Protein 4OQV (pdb70)

Foldseek 3Di:
DFCCLQPPVLVVCVVPDDLVVSLVVVLVCLLVLVDQFDPDDQDPQQWFDAQNFIFSHFEEADEDSAAQLRRQVSRVRLPGSEYEYHQAWAAADQFDDPPFKDDQPVQLKIFGRRGRHHNHLVSSLVSLVVCQVVQVVSRNVRYFYEYEYAYDPPDPDGLVRLLSNCQRCLQRHQEYEYEDDAPPLVVVLVSVLSNVVSLVPDDPNRRHAYEYEEALPHDPVSLLSVLVSCLVNVRQAYEFYDFDQDQDPPRDGPCSPDDGGMFADVCQVSRLVSLLSSCVSNVLPHAYAGEGHDQALVSQLSSQLSAHSHYYYHSNCSNRNSVSSVRNSVRVVVVCVVVPHSHSVRRGNNVVD

B-factor: mean 21.67, std 23.98, range [3.78, 544.34]

Solvent-accessible surface area: 15230 Å² total; per-residue (Å²): 108,61,170,101,32,23,76,114,59,25,61,72,34,56,67,136,56,69,26,12,36,19,23,94,66,37,4,145,81,2,51,109,30,104,33,119,165,28,138,33,153,19,31,136,31,0,57,2,176,21,24,77,53,49,1,75,1,0,0,0,0,6,17,12,4,2,24,12,7,52,2,3,49,10,0,20,44,15,11,1,0,0,0,0,0,0,6,0,0,17,146,97,34,154,30,48,113,127,93,21,17,18,44,0,62,122,18,58,0,16,0,43,69,18,31,86,18,4,64,1,10,66,63,0,24,103,75,3,136,95,30,49,121,117,11,51,141,36,15,137,84,0,14,0,2,0,0,1,1,4,92,14,173,116,42,157,68,31,0,49,13,13,0,59,1,0,99,50,0,0,36,19,13,20,2,0,0,1,29,22,98,47,165,95,71,68,86,25,75,118,21,0,65,62,0,14,122,36,29,82,68,25,194,177,109,61,109,4,15,0,0,0,13,0,20,9,48,13,82,83,121,32,35,95,37,10,3,42,0,1,90,104,44,45,8,44,0,0,0,0,4,45,37,0,113,46,76,45,111,57,10,116,1,101,70,116,104,49,101,13,8,0,14,6,77,33,4,58,78,70,0,7,108,5,0,78,74,0,18,52,46,0,89,32,183,10,39,0,2,0,8,6,10,3,17,24,0,102,3,0,4,64,0,0,65,0,1,0,11,1,0,0,3,49,14,7,11,54,14,80,0,25,1,2,0,4,44,0,1,98,54,0,28,61,39,0,126,140,82,68,34,59,8,0,82,84,0,29,0,16,60,69,183

Radius of gyration: 18.7 Å; Cα contacts (8 Å, |Δi|>4): 804; chains: 1; bounding box: 43×51×49 Å

Secondary structure (DSSP, 8-state):
-HHHIIIIIHHHHHHHS-HHHHHHHHHHHHHTT-SPPP-----GGG-EEETTEEESSSEEEPTTSSTTSS-HHHHHHTT-SEEEEEEE-SS-B--SPSP-EEEEGGGTEEEE-----B--HHHHHHHHHTTHHHHHHHHHTT--EEEEE---TT-S-HHHHHHHHHHHHGGG-SEEEEEE----HHHHHHHHHHHHHHHHTS-GGG--EEEEEE-S---HHHHHHHHHHHHHHT--EEEE---BS---TT---TTTTSSSEEEEGGGHHHHHHHHHHHHHHTTT-S-EEEESS--SHHHHHHHHHHTEEEEEESHHHHHH-THHHHHHHHHHHHHHHHTT-SSHHHHTTGGG-

Organism: Homo sapiens (NCBI:txid9606)

InterPro domains:
  IPR001295 Dihydroorotate dehydrogenase, conserved site [PS00911] (113-132)
  IPR001295 Dihydroorotate dehydrogenase, conserved site [PS00912] (329-349)
  IPR005719 Dihydroorotate dehydrogenase, class 2 [TIGR01036] (39-394)
  IPR005719 Dihydroorotate dehydrogenase, class 2 [cd04738] (45-373)
  IPR005720 Dihydroorotate dehydrogenase, catalytic [PF01180] (77-377)
  IPR013785 Aldolase-type TIM barrel [G3DSA:3.20.20.70] (32-395)
  IPR050074 Dihydroorotate dehydrogenase [PTHR48109] (7-394)

Sequence (353 aa):
DERFYAEHLMPTLQGLLDPESAHRLAVRFTSSLGLLPRARFQDSDMMLEVRVLGHKFRNPVGIAAGFDKHGEAVDGLYKMGFGFVEIGSVTPKPQEGNPRPRVVFRLPEDQQAVINRYYGFNSHGLSVVEHRLRARQQKQAKLTEDGLPLGVNLGKNKTSVDAAEDYAEGVRVLGPLADYLVVNVSSPGKAELRRLLTKVLQERDGLRRVVHRPAVLVKIAPDLTSQDKEDIASVVKELGIDGLIVTTNTTVSRPAGLQGALRSETGGLSGKPLRDLLSTQTIREMYALTQGRVPIIGVVGGVSSGQDALEKIRRAGASLVQLYTALTFWWGPPVVGKVKRELEALLKEQGFGGVTDDAIGADHR

Nearest PDB structures (foldseek):
  4oqv-assembly1_A  TM=1.003E+00  e=5.532E-76  Homo sapiens
  5k9c-assembly1_A  TM=9.975E-01  e=5.617E-72  Homo sapiens
  8yhr-assembly1_A  TM=1.000E+00  e=8.046E-72  Homo sapiens
  5mut-assembly1_A  TM=1.002E+00  e=2.666E-71  Homo sapiens
  1uum-assembly2_B  TM=9.808E-01  e=3.181E-64  Rattus rattus

GO terms:
  GO:0106430 dihydroorotate dehydrogenase (quinone) activity (F, IDA)
  GO:0005739 mitochondrion (C, HTP)
  GO:0005743 mitochondrial inner membrane (C, TAS)
  GO:0005515 protein binding (F, IPI)
  GO:0005739 mitochondrion (C, IDA)

CATH classification: 3.20.20.70

Structure (mmCIF, N/CA/C/O backbone):
data_4OQV
#
_entry.id   4OQV
#
_cell.length_a   90.936
_cell.length_b   90.936
_cell.length_c   121.938
_cell.angle_alpha   90.00
_cell.angle_beta   90.00
_cell.angle_gamma   120.00
#
_symmetry.s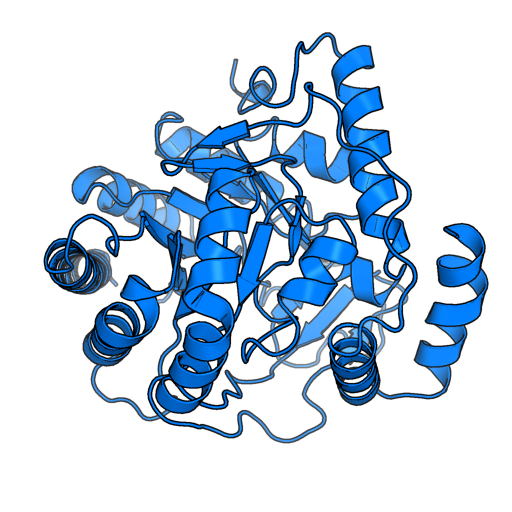pace_group_name_H-M   'P 32 2 1'
#
loop_
_entity.id
_entity.type
_entity.pdbx_description
1 polymer 'Dihydroorotate dehydrogenase (quinone), mitochondrial'
2 non-polymer 'FLAVIN MONONUCLEOTIDE'
3 non-polymer 'OROTIC ACID'
4 non-polymer N-[3,5-difluoro-4-(trifluoromethyl)phenyl]-5-methyl-2-(trifluoromethyl)[1,2,4]triazolo[1,5-a]pyrimidin-7-amine
5 non-polymer 'ACETIC ACID'
6 non-polymer GLYCEROL
7 non-polymer 'SODIUM ION'
8 non-polymer 'SULFATE ION'
9 water water
#
loop_
_atom_site.group_PDB
_atom_site.id
_atom_site.type_symbol
_atom_site.label_atom_id
_atom_site.label_alt_id
_atom_site.label_comp_id
_atom_site.label_asym_id
_atom_site.label_entity_id
_atom_site.label_seq_id
_atom_site.pdbx_PDB_ins_code
_atom_site.Cartn_x
_atom_site.Cartn_y
_atom_site.Cartn_z
_at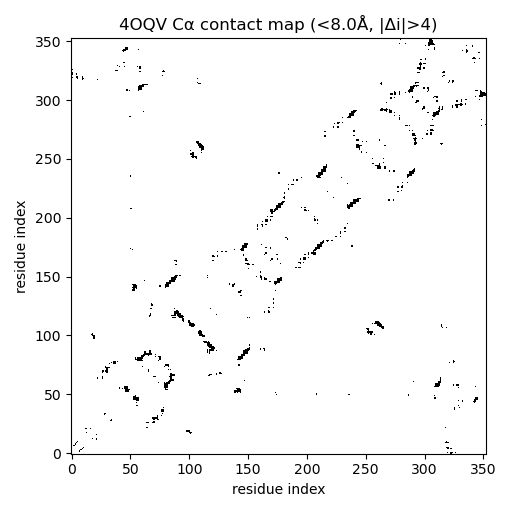om_site.occupancy
_atom_site.B_iso_or_equiv
_atom_site.auth_seq_id
_atom_site.auth_comp_id
_atom_site.auth_asym_id
_atom_site.auth_atom_id
_atom_site.pdbx_PDB_model_num
ATOM 1 N N . ASP A 1 2 ? 8.143 -21.189 -3.567 1.00 30.00 34 ASP A N 1
ATOM 2 C CA . ASP A 1 2 ? 7.092 -20.363 -4.101 1.00 30.00 34 ASP A CA 1
ATOM 3 C C . ASP A 1 2 ? 5.889 -21.113 -4.660 1.00 30.00 34 ASP A C 1
ATOM 4 O O . ASP A 1 2 ? 5.994 -22.173 -5.245 1.00 30.00 34 ASP A O 1
ATOM 9 N N . GLU A 1 3 ? 4.734 -20.507 -4.432 1.00 89.28 35 GLU A N 1
ATOM 10 C CA . GLU A 1 3 ? 3.440 -21.158 -4.571 1.00 98.28 35 GLU A CA 1
ATOM 11 C C . GLU A 1 3 ? 3.065 -21.627 -5.997 1.00 92.20 35 GLU A C 1
ATOM 12 O O . GLU A 1 3 ? 2.766 -22.797 -6.179 1.00 98.36 35 GLU A O 1
ATOM 18 N N . ARG A 1 4 ? 3.144 -20.730 -7.012 1.00 87.93 36 ARG A N 1
ATOM 19 C CA . ARG A 1 4 ? 2.856 -21.081 -8.419 1.00 85.84 36 ARG A CA 1
ATOM 20 C C . ARG A 1 4 ? 3.926 -22.018 -9.023 1.00 92.37 36 ARG A C 1
ATOM 21 O O . ARG A 1 4 ? 3.622 -22.923 -9.766 1.00 88.12 36 ARG A O 1
ATOM 29 N N . PHE A 1 5 ? 5.164 -21.774 -8.673 1.00 102.60 37 PHE A N 1
ATOM 30 C CA . PHE A 1 5 ? 6.282 -22.577 -9.142 1.00 67.14 37 PHE A CA 1
ATOM 31 C C . PHE A 1 5 ? 6.079 -24.050 -8.832 1.00 69.46 37 PHE A C 1
ATOM 32 O O . PHE A 1 5 ? 6.074 -24.885 -9.709 1.00 82.70 37 PHE A O 1
ATOM 40 N N . TYR A 1 6 ? 5.945 -24.350 -7.539 1.00 57.85 38 TYR A N 1
ATOM 41 C CA . TYR A 1 6 ? 5.689 -25.725 -7.094 1.00 48.84 38 TYR A CA 1
ATOM 42 C C . TYR A 1 6 ? 4.433 -26.238 -7.694 1.00 43.90 38 TYR A C 1
ATOM 43 O O . TYR A 1 6 ? 4.380 -27.321 -8.142 1.00 40.64 38 TYR A O 1
ATOM 52 N N . ALA A 1 7 ? 3.400 -25.426 -7.697 1.00 42.99 39 ALA A N 1
ATOM 53 C CA . ALA A 1 7 ? 2.105 -25.858 -8.110 1.00 43.85 39 ALA A CA 1
ATOM 54 C C . ALA A 1 7 ? 2.053 -26.068 -9.601 1.00 52.22 39 ALA A C 1
ATOM 55 O O . ALA A 1 7 ? 1.392 -26.971 -10.074 1.00 50.00 39 ALA A O 1
ATOM 57 N N . GLU A 1 8 ? 2.756 -25.198 -10.315 1.00 54.67 40 GLU A N 1
ATOM 58 C CA . GLU A 1 8 ? 2.643 -25.156 -11.790 1.00 59.05 40 GLU A CA 1
ATOM 59 C C . GLU A 1 8 ? 3.802 -25.854 -12.510 1.00 59.03 40 GLU A C 1
ATOM 60 O O . GLU A 1 8 ? 3.622 -26.239 -13.657 1.00 66.54 40 GLU A O 1
ATOM 66 N N . HIS A 1 9 ? 4.968 -25.983 -11.866 1.00 50.70 41 HIS A N 1
ATOM 67 C CA . HIS A 1 9 ? 6.164 -26.534 -12.505 1.00 53.86 41 HIS A CA 1
ATOM 68 C C . HIS A 1 9 ? 6.744 -27.737 -11.768 1.00 47.93 41 HIS A C 1
ATOM 69 O O . HIS A 1 9 ? 6.800 -28.840 -12.331 1.00 51.23 41 HIS A O 1
ATOM 76 N N . LEU A 1 10 ? 7.156 -27.598 -10.504 1.00 40.45 42 LEU A N 1
ATOM 77 C CA . LEU A 1 10 ? 7.876 -28.745 -9.881 1.00 37.01 42 LEU A CA 1
ATOM 78 C C . LEU A 1 10 ? 6.994 -29.986 -9.648 1.00 34.53 42 LEU A C 1
ATOM 79 O O . LEU A 1 10 ? 7.352 -31.135 -9.994 1.00 38.22 42 LEU A O 1
ATOM 84 N N . MET A 1 11 ? 5.860 -29.758 -8.983 1.00 36.55 43 MET A N 1
ATOM 85 C CA . MET A 1 11 ? 5.038 -30.900 -8.594 1.00 32.41 43 MET A CA 1
ATOM 86 C C . MET A 1 11 ? 4.489 -31.628 -9.867 1.00 31.05 43 MET A C 1
ATOM 87 O O . MET A 1 11 ? 4.550 -32.828 -9.908 1.00 31.67 43 MET A O 1
ATOM 92 N N . PRO A 1 12 ? 3.961 -30.899 -10.903 1.00 36.64 44 PRO A N 1
ATOM 93 C CA . PRO A 1 12 ? 3.600 -31.583 -12.168 1.00 35.51 44 PRO A CA 1
ATOM 94 C C . PRO A 1 12 ? 4.770 -32.361 -12.857 1.00 41.65 44 PRO A C 1
ATOM 95 O O . PRO A 1 12 ? 4.538 -33.450 -13.424 1.00 44.01 44 PRO A O 1
ATOM 99 N N . THR A 1 13 ? 6.008 -31.863 -12.722 1.00 42.06 45 THR A N 1
ATOM 100 C CA . THR A 1 13 ? 7.211 -32.536 -13.292 1.00 39.68 45 THR A CA 1
ATOM 101 C C . THR A 1 13 ? 7.465 -33.816 -12.536 1.00 35.19 45 THR A C 1
ATOM 102 O O . THR A 1 13 ? 7.556 -34.912 -13.147 1.00 33.09 45 THR A O 1
ATOM 106 N N . LEU A 1 14 ? 7.494 -33.719 -11.200 1.00 33.59 46 LEU A N 1
ATOM 107 C CA . LEU A 1 14 ? 7.633 -34.960 -10.436 1.00 31.63 46 LEU A CA 1
ATOM 108 C C . LEU A 1 14 ? 6.519 -35.918 -10.719 1.00 26.34 46 LEU A C 1
ATOM 109 O O . LEU A 1 14 ? 6.766 -37.102 -10.779 1.00 28.02 46 LEU A O 1
ATOM 114 N N . GLN A 1 15 ? 5.270 -35.445 -10.830 1.00 28.00 47 GLN A N 1
ATOM 115 C CA . GLN A 1 15 ? 4.128 -36.304 -11.135 1.00 27.30 47 GLN A CA 1
ATOM 116 C C . GLN A 1 15 ? 4.335 -37.103 -12.420 1.00 29.26 47 GLN A C 1
ATOM 117 O O . GLN A 1 15 ? 3.960 -38.264 -12.563 1.00 33.91 47 GLN A O 1
ATOM 123 N N . GLY A 1 16 ? 4.928 -36.445 -13.386 1.00 31.11 48 GLY A N 1
ATOM 124 C CA . GLY A 1 16 ? 5.206 -37.134 -14.630 1.00 31.78 48 GLY A CA 1
ATOM 125 C C . GLY A 1 16 ? 6.436 -38.057 -14.620 1.00 32.96 48 GLY A C 1
ATOM 126 O O . GLY A 1 16 ? 6.519 -38.935 -15.473 1.00 42.56 48 GLY A O 1
ATOM 127 N N . LEU A 1 17 ? 7.416 -37.803 -13.741 1.00 30.11 49 LEU A N 1
ATOM 128 C CA . LEU A 1 17 ? 8.679 -38.594 -13.770 1.00 31.62 49 LEU A CA 1
ATOM 129 C C . LEU A 1 17 ? 8.577 -39.841 -12.877 1.00 32.91 49 LEU A C 1
ATOM 130 O O . LEU A 1 17 ? 9.149 -40.895 -13.166 1.00 39.52 49 LEU A O 1
ATOM 135 N N . LEU A 1 18 ? 7.775 -39.751 -11.797 1.00 25.86 50 LEU A N 1
ATOM 136 C CA . LEU A 1 18 ? 7.803 -40.719 -10.654 1.00 21.27 50 LEU A CA 1
ATOM 137 C C . LEU A 1 18 ? 6.439 -41.227 -10.297 1.00 19.98 50 LEU A C 1
ATOM 138 O O . LEU A 1 18 ? 5.481 -40.478 -10.222 1.00 20.76 50 LEU A O 1
ATOM 143 N N . ASP A 1 19 ? 6.395 -42.538 -9.996 1.00 19.90 51 ASP A N 1
ATOM 144 C CA . ASP A 1 19 ? 5.200 -43.114 -9.329 1.00 20.34 51 ASP A CA 1
ATOM 145 C C . ASP A 1 19 ? 5.050 -42.450 -7.973 1.00 16.21 51 ASP A C 1
ATOM 146 O O . ASP A 1 19 ? 6.041 -41.927 -7.383 1.00 16.67 51 ASP A O 1
ATOM 151 N N . PRO A 1 20 ? 3.838 -42.454 -7.418 1.00 16.22 52 PRO A N 1
ATOM 152 C CA . PRO A 1 20 ? 3.611 -41.733 -6.196 1.00 14.14 52 PRO A CA 1
ATOM 153 C C . PRO A 1 20 ? 4.449 -42.171 -4.999 1.00 12.36 52 PRO A C 1
ATOM 154 O O . PRO A 1 20 ? 4.944 -41.338 -4.286 1.00 12.85 52 PRO A O 1
ATOM 158 N N . GLU A 1 21 ? 4.622 -43.478 -4.845 1.00 12.71 53 GLU A N 1
ATOM 159 C CA . GLU A 1 21 ? 5.403 -43.909 -3.682 1.00 12.17 53 GLU A CA 1
ATOM 160 C C . GLU A 1 21 ? 6.856 -43.472 -3.796 1.00 12.59 53 GLU A C 1
ATOM 161 O O . GLU A 1 21 ? 7.471 -43.017 -2.812 1.00 12.84 53 GLU A O 1
ATOM 167 N N . SER A 1 22 ? 7.453 -43.606 -4.964 1.00 13.48 54 SER A N 1
ATOM 168 C CA . SER A 1 22 ? 8.809 -43.148 -5.154 1.00 14.70 54 SER A CA 1
ATOM 169 C C . SER A 1 22 ? 8.908 -41.619 -4.927 1.00 12.79 54 SER A C 1
ATOM 170 O O . SER A 1 22 ? 9.898 -41.187 -4.298 1.00 14.54 54 SER A O 1
ATOM 173 N N . ALA A 1 23 ? 7.943 -40.844 -5.356 1.00 13.30 55 ALA A N 1
ATOM 174 C CA . ALA A 1 23 ? 7.918 -39.409 -5.151 1.00 13.13 55 ALA A CA 1
ATOM 175 C C . ALA A 1 23 ? 7.846 -39.134 -3.640 1.00 13.50 55 ALA A C 1
ATOM 176 O O . ALA A 1 23 ? 8.504 -38.204 -3.155 1.00 14.61 55 ALA A O 1
ATOM 178 N N . HIS A 1 24 ? 7.059 -39.922 -2.927 1.00 12.54 56 HIS A N 1
ATOM 179 C CA . HIS A 1 24 ? 6.961 -39.765 -1.467 1.00 12.07 56 HIS A CA 1
ATOM 180 C C . HIS A 1 24 ? 8.299 -40.050 -0.795 1.00 12.25 56 HIS A C 1
ATOM 181 O O . HIS A 1 24 ? 8.735 -39.291 0.075 1.00 13.12 56 HIS A O 1
ATOM 188 N N . ARG A 1 25 ? 8.936 -41.129 -1.194 1.00 12.43 57 ARG A N 1
ATOM 189 C CA . ARG A 1 25 ? 10.217 -41.450 -0.574 1.00 14.07 57 ARG A CA 1
ATOM 190 C C . ARG A 1 25 ? 11.238 -40.323 -0.823 1.00 14.52 57 ARG A C 1
ATOM 191 O O . ARG A 1 25 ? 12.041 -40.002 0.025 1.00 15.64 57 ARG A O 1
ATOM 199 N N . LEU A 1 26 ? 11.216 -39.730 -2.032 1.00 14.75 58 LEU A N 1
ATOM 200 C CA . LEU A 1 26 ? 12.082 -38.580 -2.350 1.00 17.11 58 LEU A CA 1
ATOM 201 C C . LEU A 1 26 ? 11.752 -37.423 -1.377 1.00 15.24 58 LEU A C 1
ATOM 202 O O . LEU A 1 26 ? 12.669 -36.775 -0.906 1.00 17.40 58 LEU A O 1
ATOM 207 N N . ALA A 1 27 ? 10.476 -37.167 -1.197 1.00 14.11 59 ALA A N 1
ATOM 208 C CA . ALA A 1 27 ? 10.059 -36.107 -0.291 1.00 14.49 59 ALA A CA 1
ATOM 209 C C . ALA A 1 27 ? 10.611 -36.367 1.120 1.00 14.35 59 ALA A C 1
ATOM 210 O O . ALA A 1 27 ? 11.073 -35.429 1.762 1.00 16.17 59 ALA A O 1
ATOM 212 N N . VAL A 1 28 ? 10.509 -37.587 1.621 1.00 14.27 60 VAL A N 1
ATOM 213 C CA . VAL A 1 28 ? 10.977 -37.891 2.947 1.00 15.99 60 VAL A CA 1
ATOM 214 C C . VAL A 1 28 ? 12.459 -37.594 3.038 1.00 17.75 60 VAL A C 1
ATOM 215 O O . VAL A 1 28 ? 12.919 -36.941 3.992 1.00 18.40 60 VAL A O 1
ATOM 219 N N . ARG A 1 29 ? 13.215 -38.006 2.028 1.00 17.33 61 ARG A N 1
ATOM 220 C CA . ARG A 1 29 ? 14.668 -37.809 2.005 1.00 21.81 61 ARG A CA 1
ATOM 221 C C . ARG A 1 29 ? 14.982 -36.352 1.964 1.00 19.95 61 ARG A C 1
ATOM 222 O O . ARG A 1 29 ? 15.839 -35.902 2.761 1.00 21.52 61 ARG A O 1
ATOM 230 N N . PHE A 1 30 ? 14.364 -35.592 1.084 1.00 18.20 62 PHE A N 1
ATOM 231 C CA . PHE A 1 30 ? 14.690 -34.149 0.991 1.00 20.37 62 PHE A CA 1
ATOM 232 C C . PHE A 1 30 ? 14.302 -33.417 2.295 1.00 18.15 62 PHE A C 1
ATOM 233 O O . PHE A 1 30 ? 15.000 -32.501 2.747 1.00 23.38 62 PHE A O 1
ATOM 241 N N . THR A 1 31 ? 13.174 -33.803 2.872 1.00 17.30 63 THR A N 1
ATOM 242 C CA . THR A 1 31 ? 12.694 -33.138 4.098 1.00 17.41 63 THR A CA 1
ATOM 243 C C . THR A 1 31 ? 13.640 -33.445 5.218 1.00 21.40 63 THR A C 1
ATOM 244 O O . THR A 1 31 ? 14.075 -32.538 5.952 1.00 25.38 63 THR A O 1
ATOM 248 N N . SER A 1 32 ? 14.016 -34.697 5.372 1.00 19.28 64 SER A N 1
ATOM 249 C CA A SER A 1 32 ? 14.916 -35.132 6.443 0.50 21.76 64 SER A CA 1
ATOM 250 C CA B SER A 1 32 ? 14.886 -35.165 6.444 0.50 24.38 64 SER A CA 1
ATOM 251 C C . SER A 1 32 ? 16.315 -34.527 6.325 1.00 30.22 64 SER A C 1
ATOM 252 O O . SER A 1 32 ? 16.920 -34.233 7.329 1.00 36.40 64 SER A O 1
ATOM 257 N N . LEU A 1 33 ? 16.787 -34.319 5.095 1.00 29.27 65 LEU A N 1
ATOM 258 C CA . LEU A 1 33 ? 18.119 -33.718 4.886 1.00 39.70 65 LEU A CA 1
ATOM 259 C C . LEU A 1 33 ? 18.046 -32.209 5.017 1.00 46.55 65 LEU A C 1
ATOM 260 O O . LEU A 1 33 ? 19.121 -31.543 4.991 1.00 54.54 65 LEU A O 1
ATOM 265 N N . GLY A 1 34 ? 16.860 -31.650 5.276 1.00 52.89 66 GLY A N 1
ATOM 266 C CA . GLY A 1 34 ? 16.727 -30.194 5.408 1.00 61.24 66 GLY A CA 1
ATOM 267 C C . GLY A 1 34 ? 17.047 -29.464 4.133 1.00 49.57 66 GLY A C 1
ATOM 268 O O . GLY A 1 34 ? 17.403 -28.296 4.209 1.00 55.38 66 GLY A O 1
ATOM 269 N N . LEU A 1 35 ? 16.880 -30.141 2.985 1.00 43.01 67 LEU A N 1
ATOM 270 C CA . LEU A 1 35 ? 17.261 -29.573 1.674 1.00 39.14 67 LEU A CA 1
ATOM 271 C C . LEU A 1 35 ? 16.289 -28.525 1.197 1.00 38.42 67 LEU A C 1
ATOM 272 O O . LEU A 1 35 ? 16.591 -27.762 0.265 1.00 39.51 67 LEU A O 1
ATOM 277 N N . LEU A 1 36 ? 15.112 -28.510 1.805 1.00 32.95 68 LEU A N 1
ATOM 278 C CA . LEU A 1 36 ? 14.109 -27.614 1.466 1.00 40.01 68 LEU A CA 1
ATOM 279 C C . LEU A 1 36 ? 14.338 -26.332 2.231 1.00 38.73 68 LEU A C 1
ATOM 280 O O . LEU A 1 36 ? 14.617 -26.354 3.458 1.00 38.79 68 LEU A O 1
ATOM 285 N N . PRO A 1 37 ? 14.205 -25.200 1.521 1.00 41.91 69 PRO A N 1
ATOM 286 C CA . PRO A 1 37 ? 14.380 -23.912 2.237 1.00 48.05 69 PRO A CA 1
ATOM 287 C C . PRO A 1 37 ? 13.342 -23.774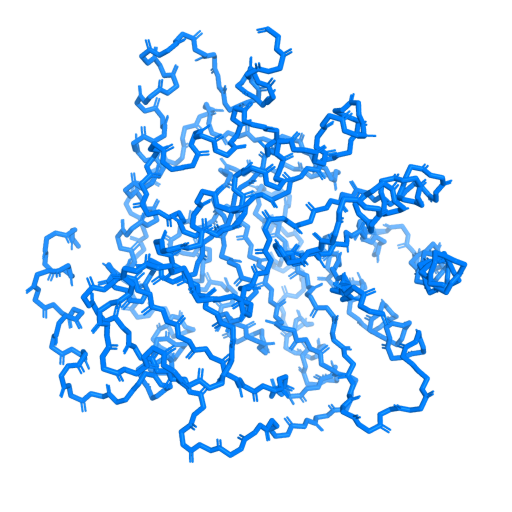 3.372 1.00 41.74 69 PRO A C 1
ATOM 288 O O . PRO A 1 37 ? 12.202 -24.213 3.222 1.00 48.78 69 PRO A O 1
ATOM 292 N N . ARG A 1 38 ? 13.743 -23.131 4.473 1.00 55.41 70 ARG A N 1
ATOM 293 C CA . ARG A 1 38 ? 12.867 -22.979 5.649 1.00 51.31 70 ARG A CA 1
ATOM 294 C C . ARG A 1 38 ? 11.697 -22.120 5.325 1.00 53.83 70 ARG A C 1
ATOM 295 O O . ARG A 1 38 ? 11.796 -21.187 4.494 1.00 51.22 70 ARG A O 1
ATOM 303 N N . ALA A 1 39 ? 10.561 -22.411 5.949 1.00 58.52 71 ALA A N 1
ATOM 304 C CA . ALA A 1 39 ? 9.375 -21.591 5.718 1.00 51.34 71 ALA A CA 1
ATOM 305 C C . ALA A 1 39 ? 9.581 -20.114 6.112 1.00 43.46 71 ALA A C 1
ATOM 306 O O . ALA A 1 39 ? 10.163 -19.815 7.139 1.00 64.90 71 ALA A O 1
ATOM 308 N N . ARG A 1 40 ? 9.131 -19.253 5.205 1.00 53.24 72 ARG A N 1
ATOM 309 C CA . ARG A 1 40 ? 9.031 -17.776 5.271 1.00 63.66 72 ARG A CA 1
ATOM 310 C C . ARG A 1 40 ? 7.989 -17.233 6.271 1.00 67.59 72 ARG A C 1
ATOM 311 O O . ARG A 1 40 ? 8.235 -16.259 6.994 1.00 58.39 72 ARG A O 1
ATOM 319 N N . PHE A 1 41 ? 6.819 -17.870 6.290 1.00 69.13 73 PHE A N 1
ATOM 320 C CA . PHE A 1 41 ? 5.680 -17.444 7.135 1.00 52.59 73 PHE A CA 1
ATOM 321 C C . PHE A 1 41 ? 5.971 -17.468 8.671 1.00 51.27 73 PHE A C 1
ATOM 322 O O . PHE A 1 41 ? 6.004 -18.527 9.297 1.00 56.37 73 PHE A O 1
ATOM 330 N N . GLN A 1 42 ? 6.146 -16.303 9.281 1.00 59.10 74 GLN A N 1
ATOM 331 C CA . GLN A 1 42 ? 6.205 -16.215 10.753 1.00 59.75 74 GLN A CA 1
ATOM 332 C C . GLN A 1 42 ? 4.799 -16.235 11.437 1.00 57.39 74 GLN A C 1
ATOM 333 O O . GLN A 1 42 ? 3.975 -15.308 11.300 1.00 58.63 74 GLN A O 1
ATOM 339 N N . ASP A 1 43 ? 4.539 -17.298 12.203 1.00 40.35 75 ASP A N 1
ATOM 340 C CA . ASP A 1 43 ? 3.212 -17.528 12.790 1.00 32.38 75 ASP A CA 1
ATOM 341 C C . ASP A 1 43 ? 2.798 -16.311 13.703 1.00 31.84 75 ASP A C 1
ATOM 342 O O . ASP A 1 43 ? 3.497 -15.937 14.592 1.00 40.37 75 ASP A O 1
ATOM 347 N N . SER A 1 44 ? 1.575 -15.838 13.495 1.00 32.99 76 SER A N 1
ATOM 348 C CA . SER A 1 44 ? 0.997 -14.796 14.353 1.00 32.16 76 SER A CA 1
ATOM 349 C C . SER A 1 44 ? 0.308 -15.374 15.554 1.00 29.28 76 SER A C 1
ATOM 350 O O . SER A 1 44 ? 0.002 -16.564 15.612 1.00 28.41 76 SER A O 1
ATOM 353 N N . ASP A 1 45 ? 0.104 -14.541 16.546 1.00 32.14 77 ASP A N 1
ATOM 354 C CA . ASP A 1 45 ? -0.520 -14.915 17.789 1.00 31.43 77 ASP A CA 1
ATOM 355 C C . ASP A 1 45 ? -1.954 -15.453 17.600 1.00 29.86 77 ASP A C 1
ATOM 356 O O . ASP A 1 45 ? -2.450 -16.266 18.445 1.00 33.02 77 ASP A O 1
ATOM 361 N N . MET A 1 46 ? -2.603 -15.014 16.528 1.00 29.08 78 MET A N 1
ATOM 362 C CA A MET A 1 46 ? -3.929 -15.413 16.217 0.50 29.82 78 MET A CA 1
ATOM 363 C CA B MET A 1 46 ? -3.935 -15.415 16.202 0.50 29.15 78 MET A CA 1
ATOM 364 C C . MET A 1 46 ? -4.013 -16.878 15.938 1.00 26.92 78 MET A C 1
ATOM 365 O O . MET A 1 46 ? -5.075 -17.466 16.056 1.00 26.65 78 MET A O 1
ATOM 374 N N . LEU A 1 47 ? -2.872 -17.497 15.546 1.00 22.65 79 LEU A N 1
ATOM 375 C CA . LEU A 1 47 ? -2.849 -18.907 15.207 1.00 20.28 79 LEU A CA 1
ATOM 376 C C . LEU A 1 47 ? -2.555 -19.841 16.317 1.00 18.59 79 LEU A C 1
ATOM 377 O O . LEU A 1 47 ? -2.711 -21.032 16.165 1.00 18.85 79 LEU A O 1
ATOM 382 N N . GLU A 1 48 ? -2.187 -19.316 17.479 1.00 21.36 80 GLU A N 1
ATOM 383 C CA . GLU A 1 48 ? -1.826 -20.170 18.583 1.00 20.84 80 GLU A CA 1
ATOM 384 C C . GLU A 1 48 ? -3.050 -20.832 19.243 1.00 20.97 80 GLU A C 1
ATOM 385 O O . GLU A 1 48 ? -4.129 -20.157 19.406 1.00 24.78 80 GLU A O 1
ATOM 391 N N . VAL A 1 49 ? -3.011 -22.093 19.562 1.00 20.44 81 VAL A N 1
ATOM 392 C CA . VAL A 1 49 ? -4.082 -22.870 20.137 1.00 19.87 81 VAL A CA 1
ATOM 393 C C . VAL A 1 49 ? -3.530 -23.588 21.311 1.00 23.13 81 VAL A C 1
ATOM 394 O O . VAL A 1 49 ? -2.451 -24.150 21.252 1.00 23.44 81 VAL A O 1
ATOM 398 N N . ARG A 1 50 ? -4.236 -23.595 22.472 1.00 23.00 82 ARG A N 1
ATOM 399 C CA . ARG A 1 50 ? -3.840 -24.374 23.615 1.00 24.69 82 ARG A CA 1
ATOM 400 C C . ARG A 1 50 ? -4.875 -25.502 23.802 1.00 24.44 82 ARG A C 1
ATOM 401 O O . ARG A 1 50 ? -6.053 -25.286 23.995 1.00 26.08 82 ARG A O 1
ATOM 409 N N . VAL A 1 51 ? -4.469 -26.726 23.637 1.00 14.94 83 VAL A N 1
ATOM 410 C CA . VAL A 1 51 ? -5.343 -27.866 23.731 1.00 15.10 83 VAL A CA 1
ATOM 411 C C . VAL A 1 51 ? -4.463 -29.180 24.014 1.00 17.86 83 VAL A C 1
ATOM 412 O O . VAL A 1 51 ? -3.258 -29.202 23.715 1.00 16.80 83 VAL A O 1
ATOM 416 N N . LEU A 1 52 ? -5.049 -30.254 24.531 1.00 15.54 84 LEU A N 1
ATOM 417 C CA . LEU A 1 52 ? -4.319 -31.521 24.769 1.00 17.08 84 LEU A CA 1
ATOM 418 C C . LEU A 1 52 ? -3.158 -31.392 25.738 1.00 18.45 84 LEU A C 1
ATOM 419 O O . LEU A 1 52 ? -2.219 -32.189 25.707 1.00 21.29 84 LEU A O 1
ATOM 424 N N . GLY A 1 53 ? -3.207 -30.369 26.601 1.00 20.08 85 GLY A N 1
ATOM 425 C CA . GLY A 1 53 ? -2.085 -30.149 27.466 1.00 21.68 85 GLY A CA 1
ATOM 426 C C . GLY A 1 53 ? -0.855 -29.494 26.903 1.00 20.36 85 GLY A C 1
ATOM 427 O O . GLY A 1 53 ? 0.214 -29.447 27.573 1.00 23.42 85 GLY A O 1
ATOM 428 N N . HIS A 1 54 ? -1.002 -28.906 25.719 1.00 16.96 86 HIS A N 1
ATOM 429 C CA . HIS A 1 54 ? 0.045 -28.317 25.062 1.00 15.54 86 HIS A CA 1
ATOM 430 C C . HIS A 1 54 ? -0.310 -26.937 24.305 1.00 18.44 86 HIS A C 1
ATOM 431 O O . HIS A 1 54 ? -1.482 -26.613 23.963 1.00 17.57 86 HIS A O 1
ATOM 438 N N . LYS A 1 55 ? 0.685 -26.139 24.037 1.00 24.75 87 LYS A N 1
ATOM 439 C CA . LYS A 1 55 ? 0.591 -24.967 23.130 1.00 20.12 87 LYS A CA 1
ATOM 440 C C . LYS A 1 55 ? 0.975 -25.455 21.803 1.00 15.75 87 LYS A C 1
ATOM 441 O O . LYS A 1 55 ? 1.931 -26.174 21.583 1.00 16.16 87 LYS A O 1
ATOM 447 N N . PHE A 1 56 ? 0.173 -24.972 20.811 1.00 14.11 88 PHE A N 1
ATOM 448 C CA . PHE A 1 56 ? 0.427 -25.217 19.387 1.00 12.76 88 PHE A CA 1
ATOM 449 C C . PHE A 1 56 ? 0.628 -23.878 18.745 1.00 13.05 88 PHE A C 1
ATOM 450 O O . PHE A 1 56 ? -0.305 -23.061 18.710 1.00 14.85 88 PHE A O 1
ATOM 458 N N . ARG A 1 57 ? 1.816 -23.612 18.188 1.00 13.00 89 ARG A N 1
ATOM 459 C CA . ARG A 1 57 ? 2.096 -22.331 17.633 1.00 14.10 89 ARG A CA 1
ATOM 460 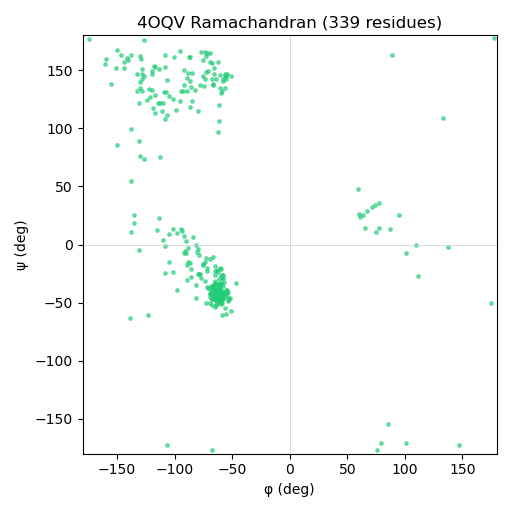C C . ARG A 1 57 ? 1.171 -21.978 16.465 1.00 12.51 89 ARG A C 1
ATOM 461 O O . ARG A 1 57 ? 0.926 -20.810 16.235 1.00 13.84 89 ARG A O 1
ATOM 469 N N . ASN A 1 58 ? 0.790 -22.977 15.710 1.00 11.99 90 ASN A N 1
ATOM 470 C CA . ASN A 1 58 ? -0.237 -22.805 14.694 1.00 11.99 90 ASN A CA 1
ATOM 471 C C . ASN A 1 58 ? -0.980 -24.081 14.640 1.00 11.20 90 ASN A C 1
ATOM 472 O O . ASN A 1 58 ? -0.540 -25.120 15.136 1.00 11.00 90 ASN A O 1
ATOM 477 N N . PRO A 1 59 ? -2.204 -24.080 14.033 1.00 11.04 91 PRO A N 1
ATOM 478 C CA . PRO A 1 59 ? -3.072 -25.226 14.092 1.00 10.71 91 PRO A CA 1
ATOM 479 C C . PRO A 1 59 ? -2.977 -26.208 12.927 1.00 9.56 91 PRO A C 1
ATOM 480 O O . PRO A 1 59 ? -3.839 -27.051 12.801 1.00 11.11 91 PRO A O 1
ATOM 484 N N . VAL A 1 60 ? -1.940 -26.054 12.095 1.00 9.61 92 VAL A N 1
ATOM 485 C CA . VAL A 1 60 ? -1.851 -26.891 10.873 1.00 9.60 92 VAL A CA 1
ATOM 486 C C . VAL A 1 60 ? -0.757 -27.946 11.070 1.00 8.91 92 VAL A C 1
ATOM 487 O O . VAL A 1 60 ? 0.447 -27.625 11.113 1.00 10.95 92 VAL A O 1
ATOM 491 N N . GLY A 1 61 ? -1.174 -29.189 11.160 1.00 8.53 93 GLY A N 1
ATOM 492 C CA . GLY A 1 61 ? -0.251 -30.292 11.311 1.00 8.73 93 GLY A CA 1
ATOM 493 C C . GLY A 1 61 ? -0.119 -31.153 10.083 1.00 8.11 93 GLY A C 1
ATOM 494 O O . GLY A 1 61 ? -0.953 -31.092 9.168 1.00 8.63 93 GLY A O 1
ATOM 495 N N . ILE A 1 62 ? 0.924 -31.927 10.040 1.00 8.42 94 ILE A N 1
ATOM 496 C CA . ILE A 1 62 ? 1.124 -33.001 9.043 1.00 8.23 94 ILE A CA 1
ATOM 497 C C . ILE A 1 62 ? 0.424 -34.246 9.554 1.00 7.60 94 ILE A C 1
ATOM 498 O O . ILE A 1 62 ? 0.717 -34.742 10.649 1.00 9.09 94 ILE A O 1
ATOM 503 N N . ALA A 1 63 ? -0.496 -34.776 8.752 1.00 7.73 95 ALA A N 1
ATOM 504 C CA . ALA A 1 63 ? -1.252 -35.974 9.099 1.00 7.69 95 ALA A CA 1
ATOM 505 C C . ALA A 1 63 ? -0.381 -37.203 9.096 1.00 7.40 95 ALA A C 1
ATOM 506 O O . ALA A 1 63 ? 0.647 -37.263 8.417 1.00 8.07 95 ALA A O 1
ATOM 508 N N . ALA A 1 64 ? -0.799 -38.227 9.830 1.00 7.79 96 ALA A N 1
ATOM 509 C CA . ALA A 1 64 ? -0.137 -39.525 9.817 1.00 7.72 96 ALA A CA 1
ATOM 510 C C . ALA A 1 64 ? -0.056 -40.034 8.367 1.00 7.41 96 ALA A C 1
ATOM 511 O O . ALA A 1 64 ? -0.924 -39.792 7.531 1.00 8.14 96 ALA A O 1
ATOM 513 N N . GLY A 1 65 ? 1.008 -40.744 8.094 1.00 7.99 97 GLY A N 1
ATOM 514 C CA . GLY A 1 65 ? 1.220 -41.399 6.821 1.00 9.11 97 GLY A CA 1
ATOM 515 C C . GLY A 1 65 ? 2.342 -40.774 6.015 1.00 8.77 97 GLY A C 1
ATOM 516 O O . GLY A 1 65 ? 2.936 -41.469 5.201 1.00 11.87 97 GLY A O 1
ATOM 517 N N . PHE A 1 66 ? 2.622 -39.493 6.211 1.00 8.90 98 PHE A N 1
ATOM 518 C CA . PHE A 1 66 ? 3.730 -38.892 5.519 1.00 9.40 98 PHE A CA 1
ATOM 519 C C . PHE A 1 66 ? 5.051 -39.359 6.097 1.00 9.42 98 PHE A C 1
ATOM 520 O O . PHE A 1 66 ? 5.967 -39.768 5.388 1.00 12.38 98 PHE A O 1
ATOM 528 N N . ASP A 1 67 ? 5.165 -39.269 7.408 1.00 9.08 99 ASP A N 1
ATOM 529 C CA . ASP A 1 67 ? 6.384 -39.713 8.104 1.00 8.98 99 ASP A CA 1
ATOM 530 C C . ASP A 1 67 ? 6.014 -40.912 8.918 1.00 8.44 99 ASP A C 1
ATOM 531 O O . ASP A 1 67 ? 5.872 -40.887 10.148 1.00 9.42 99 ASP A O 1
ATOM 536 N N . LYS A 1 68 ? 5.835 -42.056 8.262 1.00 9.13 100 LYS A N 1
ATOM 537 C CA . LYS A 1 68 ? 5.428 -43.276 8.908 1.00 9.08 100 LYS A CA 1
ATOM 538 C C . LYS A 1 68 ? 6.410 -43.731 9.971 1.00 8.96 100 LYS A C 1
ATOM 539 O O . LYS A 1 68 ? 6.017 -44.320 10.978 1.00 9.43 100 LYS A O 1
ATOM 545 N N . HIS A 1 69 ? 7.713 -43.484 9.741 1.00 9.18 101 HIS A N 1
ATOM 546 C CA . HIS A 1 69 ? 8.754 -44.099 10.551 1.00 9.52 101 HIS A CA 1
ATOM 547 C C . HIS A 1 69 ? 9.568 -43.123 11.360 1.00 10.25 101 HIS A C 1
ATOM 548 O O . HIS A 1 69 ? 10.629 -43.466 11.897 1.00 11.42 101 HIS A O 1
ATOM 555 N N . GLY A 1 70 ? 9.106 -41.871 11.461 1.00 10.16 102 GLY A N 1
ATOM 556 C CA . GLY A 1 70 ? 9.819 -40.904 12.256 1.00 11.26 102 GLY A CA 1
ATOM 557 C C . GLY A 1 70 ? 11.150 -40.416 11.693 1.00 12.23 102 GLY A C 1
ATOM 558 O O . GLY A 1 70 ? 12.054 -40.153 12.491 1.00 15.13 102 GLY A O 1
ATOM 559 N N . GLU A 1 71 ? 11.285 -40.339 10.386 1.00 11.57 103 GLU A N 1
ATOM 560 C CA . GLU A 1 71 ? 12.492 -39.980 9.685 1.00 12.24 103 GLU A CA 1
ATOM 561 C C . GLU A 1 71 ? 12.684 -38.503 9.416 1.00 12.27 103 GLU A C 1
ATOM 562 O O . GLU A 1 71 ? 13.768 -38.090 9.034 1.00 15.77 103 GLU A O 1
ATOM 568 N N . ALA A 1 72 ? 11.616 -37.722 9.509 1.00 11.76 104 ALA A N 1
ATOM 569 C CA . ALA A 1 72 ? 11.573 -36.376 8.944 1.00 12.07 104 ALA A CA 1
ATOM 570 C C . ALA A 1 72 ? 10.982 -35.286 9.835 1.00 11.46 104 ALA A C 1
ATOM 571 O O . ALA A 1 72 ? 10.575 -34.251 9.399 1.00 11.74 104 ALA A O 1
ATOM 573 N N . VAL A 1 73 ? 10.929 -35.590 11.147 1.00 11.55 105 VAL A N 1
ATOM 574 C CA . VAL A 1 73 ? 10.229 -34.733 12.093 1.00 11.02 105 VAL A CA 1
ATOM 575 C C . VAL A 1 73 ? 10.749 -33.335 12.042 1.00 11.98 105 VAL A C 1
ATOM 576 O O . VAL A 1 73 ? 9.974 -32.353 11.945 1.00 12.02 105 VAL A O 1
ATOM 580 N N . ASP A 1 74 ? 12.056 -33.162 12.208 1.00 11.97 106 ASP A N 1
ATOM 581 C CA . ASP A 1 74 ? 12.612 -31.812 12.234 1.00 12.10 106 ASP A CA 1
ATOM 582 C C . ASP A 1 74 ? 12.375 -31.037 10.927 1.00 12.43 106 ASP A C 1
ATOM 583 O O . ASP A 1 74 ? 12.070 -29.844 10.954 1.00 13.27 106 ASP A O 1
ATOM 588 N N . GLY A 1 75 ? 12.523 -31.727 9.827 1.00 12.89 107 GLY A N 1
ATOM 589 C CA . GLY A 1 75 ? 12.257 -31.068 8.537 1.00 12.91 107 GLY A CA 1
ATOM 590 C C . GLY A 1 75 ? 10.817 -30.682 8.386 1.00 11.82 107 GLY A C 1
ATOM 591 O O . GLY A 1 75 ? 10.522 -29.683 7.713 1.00 13.24 107 GLY A O 1
ATOM 592 N N . LEU A 1 76 ? 9.895 -31.420 8.962 1.00 11.46 108 LEU A N 1
ATOM 593 C CA . LEU A 1 76 ? 8.494 -31.059 8.932 1.00 11.20 108 LEU A CA 1
ATOM 594 C C . LEU A 1 76 ? 8.212 -29.798 9.720 1.00 11.38 108 LEU A C 1
ATOM 595 O O . LEU A 1 76 ? 7.422 -28.915 9.312 1.00 12.03 108 LEU A O 1
ATOM 600 N N . TYR A 1 77 ? 8.808 -29.661 10.911 1.00 12.01 109 TYR A N 1
ATOM 601 C CA . TYR A 1 77 ? 8.673 -28.391 11.631 1.00 12.59 109 TYR A CA 1
ATOM 602 C C . TYR A 1 77 ? 9.267 -27.238 10.795 1.00 13.34 109 TYR A C 1
ATOM 603 O O . TYR A 1 77 ? 8.721 -26.135 10.751 1.00 13.80 109 TYR A O 1
ATOM 612 N N . LYS A 1 78 ? 10.392 -27.479 10.123 1.00 13.99 110 LYS A N 1
ATOM 613 C CA . LYS A 1 78 ? 11.009 -26.443 9.292 1.00 14.60 110 LYS A CA 1
ATOM 614 C C . LYS A 1 78 ? 10.090 -25.999 8.167 1.00 14.56 110 LYS A C 1
ATOM 615 O O . LYS A 1 78 ? 10.124 -24.840 7.776 1.00 17.37 110 LYS A O 1
ATOM 621 N N . MET A 1 79 ? 9.237 -26.907 7.694 1.00 14.02 111 MET A N 1
ATOM 622 C CA . MET A 1 79 ? 8.262 -26.615 6.643 1.00 14.62 111 MET A CA 1
ATOM 623 C C . MET A 1 79 ? 7.125 -25.762 7.108 1.00 14.25 111 MET A C 1
ATOM 624 O O . MET A 1 79 ? 6.328 -25.275 6.319 1.00 16.87 111 MET A O 1
ATOM 629 N N . GLY A 1 80 ? 7.006 -25.577 8.428 1.00 13.68 112 GLY A N 1
ATOM 630 C CA . GLY A 1 80 ? 5.992 -24.642 8.995 1.00 14.24 112 GLY A CA 1
ATOM 631 C C . GLY A 1 80 ? 4.844 -25.304 9.725 1.00 12.08 112 GLY A C 1
ATOM 632 O O . GLY A 1 80 ? 3.917 -24.603 10.178 1.00 12.20 112 GLY A O 1
ATOM 633 N N . PHE A 1 81 ? 4.815 -26.646 9.808 1.00 11.18 113 PHE A N 1
ATOM 634 C CA . PHE A 1 81 ? 3.741 -27.302 10.514 1.00 10.39 113 PHE A CA 1
ATOM 635 C C . PHE A 1 81 ? 3.829 -26.971 12.004 1.00 10.31 113 PHE A C 1
ATOM 636 O O . PHE A 1 81 ? 4.894 -26.971 12.608 1.00 11.59 113 PHE A O 1
ATOM 644 N N . GLY A 1 82 ? 2.659 -26.697 12.603 1.00 10.32 114 GLY A N 1
ATOM 645 C CA . GLY A 1 82 ? 2.561 -26.420 14.057 1.00 10.88 114 GLY A CA 1
ATOM 646 C C . GLY A 1 82 ? 2.688 -27.673 14.913 1.00 10.14 114 GLY A C 1
ATOM 647 O O . GLY A 1 82 ? 2.936 -27.522 16.125 1.00 12.08 114 GLY A O 1
ATOM 648 N N . PHE A 1 83 ? 2.513 -28.839 14.324 1.00 9.48 115 PHE A N 1
ATOM 649 C CA . PHE A 1 83 ? 2.682 -30.101 15.011 1.00 9.22 115 PHE A CA 1
ATOM 650 C C . PHE A 1 83 ? 2.877 -31.175 14.021 1.00 9.05 115 PHE A C 1
ATOM 651 O O . PHE A 1 83 ? 2.480 -31.040 12.831 1.00 9.69 115 PHE A O 1
ATOM 659 N N . VAL A 1 84 ? 3.528 -32.264 14.413 1.00 9.47 116 VAL A N 1
ATOM 660 C CA . VAL A 1 84 ? 3.851 -33.397 13.549 1.00 9.01 116 VAL A CA 1
ATOM 661 C C . VAL A 1 84 ? 3.271 -34.637 14.124 1.00 8.74 116 VAL A C 1
ATOM 662 O O . VAL A 1 84 ? 3.457 -34.869 15.322 1.00 9.57 116 VAL A O 1
ATOM 666 N N . GLU A 1 85 ? 2.616 -35.459 13.337 1.00 8.88 117 GLU A N 1
ATOM 667 C CA . GLU A 1 85 ? 2.202 -36.793 13.726 1.00 8.22 117 GLU A CA 1
ATOM 668 C C . GLU A 1 85 ? 2.940 -37.802 12.896 1.00 8.74 117 GLU A C 1
ATOM 669 O O . GLU A 1 85 ? 2.829 -37.776 11.680 1.00 13.82 117 GLU A O 1
ATOM 675 N N . ILE A 1 86 ? 3.674 -38.700 13.519 1.00 7.86 118 ILE A N 1
ATOM 676 C CA . ILE A 1 86 ? 4.337 -39.792 12.842 1.00 7.65 118 ILE A CA 1
ATOM 677 C C . ILE A 1 86 ? 3.496 -41.015 12.898 1.00 7.43 118 ILE A C 1
ATOM 678 O O . ILE A 1 86 ? 2.553 -41.133 13.694 1.00 8.40 118 ILE A O 1
ATOM 683 N N . GLY A 1 87 ? 3.846 -42.009 12.093 1.00 7.94 119 GLY A N 1
ATOM 684 C CA . GLY A 1 87 ? 3.173 -43.267 12.031 1.00 7.45 119 GLY A CA 1
ATOM 685 C C . GLY A 1 87 ? 2.231 -43.397 10.866 1.00 7.82 119 GLY A C 1
ATOM 686 O O . GLY A 1 87 ? 2.244 -42.550 9.974 1.00 8.45 119 GLY A O 1
ATOM 687 N N . SER A 1 88 ? 1.426 -44.463 10.838 1.00 7.86 120 SER A N 1
ATOM 688 C CA . SER A 1 88 ? 1.300 -45.438 11.934 1.00 7.80 120 SER A CA 1
ATOM 689 C C . SER A 1 88 ? 2.485 -46.367 12.081 1.00 8.10 120 SER A C 1
ATOM 690 O O . SER A 1 88 ? 3.098 -46.814 11.112 1.00 9.83 120 SER A O 1
ATOM 693 N N . VAL A 1 89 ? 2.810 -46.652 13.342 1.00 8.04 121 VAL A N 1
ATOM 694 C CA . VAL A 1 89 ? 3.894 -47.549 13.706 1.00 8.37 121 VAL A CA 1
ATOM 695 C C . VAL A 1 89 ? 3.303 -48.822 14.231 1.00 8.40 121 VAL A C 1
ATOM 696 O O . VAL A 1 89 ? 2.471 -48.783 15.150 1.00 9.85 121 VAL A O 1
ATOM 700 N N . THR A 1 90 ? 3.739 -49.983 13.759 1.00 8.84 122 THR A N 1
ATOM 701 C CA . THR A 1 90 ? 3.295 -51.267 14.267 1.00 9.40 122 THR A CA 1
ATOM 702 C C . THR A 1 90 ? 4.322 -51.858 15.233 1.00 9.29 122 THR A C 1
ATOM 703 O O . THR A 1 90 ? 5.479 -51.479 15.202 1.00 10.02 122 THR A O 1
ATOM 707 N N . PRO A 1 91 ? 3.907 -52.830 16.062 1.00 9.93 123 PRO A N 1
ATOM 708 C CA . PRO A 1 91 ? 4.882 -53.361 17.038 1.00 10.44 123 PRO A CA 1
ATOM 709 C C . PRO A 1 91 ? 6.114 -53.943 16.389 1.00 10.81 123 PRO A C 1
ATOM 710 O O . PRO A 1 91 ? 7.228 -53.561 16.710 1.00 12.15 123 PRO A O 1
ATOM 714 N N . LYS A 1 92 ? 5.902 -54.951 15.572 1.00 11.65 124 LYS A N 1
ATOM 715 C CA . LYS A 1 92 ? 6.975 -55.595 14.814 1.00 12.09 124 LYS A CA 1
ATOM 716 C C . LYS A 1 92 ? 7.091 -54.912 13.456 1.00 11.42 124 LYS A C 1
ATOM 717 O O . LYS A 1 92 ? 6.121 -54.423 12.911 1.00 11.21 124 LYS A O 1
ATOM 723 N N . PRO A 1 93 ? 8.290 -54.875 12.872 1.00 11.66 125 PRO A N 1
ATOM 724 C CA . PRO A 1 93 ? 8.394 -54.413 11.463 1.00 12.00 125 PRO A CA 1
ATOM 725 C C . PRO A 1 93 ? 7.472 -55.237 10.568 1.00 11.74 125 PRO A C 1
ATOM 726 O O . PRO A 1 93 ? 7.317 -56.426 10.762 1.00 13.22 125 PRO A O 1
ATOM 730 N N . GLN A 1 94 ? 6.920 -54.575 9.588 1.00 11.58 126 GLN A N 1
ATOM 731 C CA . GLN A 1 94 ? 6.179 -55.315 8.543 1.00 12.45 126 GLN A CA 1
ATOM 732 C C . GLN A 1 94 ? 6.278 -54.511 7.269 1.00 11.51 126 GLN A C 1
ATOM 733 O O . GLN A 1 94 ? 6.386 -53.313 7.204 1.00 12.00 126 GLN A O 1
ATOM 739 N N . GLU A 1 95 ? 6.202 -55.304 6.179 1.00 12.79 127 GLU A N 1
ATOM 740 C CA . GLU A 1 95 ? 6.426 -54.725 4.828 1.00 13.05 127 GLU A CA 1
ATOM 741 C C . GLU A 1 95 ? 5.244 -53.980 4.231 1.00 12.73 127 GLU A C 1
ATOM 742 O O . GLU A 1 95 ? 5.462 -53.140 3.349 1.00 13.56 127 GLU A O 1
ATOM 748 N N . GLY A 1 96 ? 4.044 -54.321 4.655 1.00 12.30 128 GLY A N 1
ATOM 749 C CA . GLY A 1 96 ? 2.865 -53.774 3.998 1.00 12.56 128 GLY A CA 1
ATOM 750 C C . GLY A 1 96 ? 2.600 -54.527 2.696 1.00 11.99 128 GLY A C 1
ATOM 751 O O . GLY A 1 96 ? 3.123 -55.597 2.426 1.00 14.11 128 GLY A O 1
ATOM 752 N N . ASN A 1 97 ? 1.651 -53.983 1.923 1.00 11.65 129 ASN A N 1
ATOM 753 C CA . ASN A 1 97 ? 1.177 -54.598 0.714 1.00 11.62 129 ASN A CA 1
ATOM 754 C C . ASN A 1 97 ? 2.204 -54.510 -0.416 1.00 11.71 129 ASN A C 1
ATOM 755 O O . ASN A 1 97 ? 3.079 -53.673 -0.431 1.00 12.42 129 ASN A O 1
ATOM 760 N N . PRO A 1 98 ? 2.013 -55.369 -1.440 1.00 12.51 130 PRO A N 1
ATOM 761 C CA . PRO A 1 98 ? 2.882 -55.248 -2.635 1.00 13.50 130 PRO A CA 1
ATOM 762 C C . PRO A 1 98 ? 2.663 -53.963 -3.390 1.00 12.56 130 PRO A C 1
ATOM 763 O O . PRO A 1 98 ? 1.577 -53.390 -3.364 1.00 13.89 130 PRO A O 1
ATOM 767 N N . ARG A 1 99 ? 3.709 -53.514 -4.063 1.00 13.46 131 ARG A N 1
ATOM 768 C CA . ARG A 1 99 ? 3.672 -52.330 -4.897 1.00 12.84 131 ARG A CA 1
ATOM 769 C C . ARG A 1 99 ? 3.268 -52.627 -6.293 1.00 13.46 131 ARG A C 1
ATOM 770 O O . ARG A 1 99 ? 3.620 -53.699 -6.816 1.00 14.65 131 ARG A O 1
ATOM 778 N N . PRO A 1 100 ? 2.581 -51.753 -6.995 1.00 11.90 132 PRO A N 1
ATOM 779 C CA . PRO A 1 100 ? 2.154 -50.428 -6.529 1.00 11.45 132 PRO A CA 1
ATOM 780 C C . PRO A 1 100 ? 0.972 -50.526 -5.549 1.00 10.35 132 PRO A C 1
ATOM 781 O O . PRO A 1 100 ? 0.079 -51.347 -5.648 1.00 10.66 132 PRO A O 1
ATOM 785 N N . ARG A 1 101 ? 0.988 -49.621 -4.574 1.00 9.71 133 ARG A N 1
ATOM 786 C CA . ARG A 1 101 ? 0.001 -49.571 -3.485 1.00 9.57 133 ARG A CA 1
ATOM 787 C C . ARG A 1 101 ? -0.455 -48.166 -3.157 1.00 9.18 133 ARG A C 1
ATOM 788 O O . ARG A 1 101 ? -1.086 -47.897 -2.192 1.00 9.60 133 ARG A O 1
ATOM 796 N N . VAL A 1 102 ? -0.084 -47.286 -3.995 1.00 9.38 134 VAL A N 1
ATOM 797 C CA A VAL A 1 102 ? -0.444 -45.734 -3.920 0.50 8.66 134 VAL A CA 1
ATOM 798 C CA B VAL A 1 102 ? -0.654 -45.873 -3.924 0.50 8.98 134 VAL A CA 1
ATOM 799 C C . VAL A 1 102 ? -0.735 -45.118 -5.380 1.00 9.13 134 VAL A C 1
ATOM 800 O O . VAL A 1 102 ? 0.007 -45.585 -6.207 1.00 10.36 134 VAL A O 1
ATOM 807 N N . PHE A 1 103 ? -1.847 -44.495 -5.579 1.00 8.81 135 PHE A N 1
ATOM 808 C CA . PHE A 1 103 ? -2.317 -44.114 -6.873 1.00 8.88 135 PHE A CA 1
ATOM 809 C C . PHE A 1 103 ? -2.773 -42.678 -6.820 1.00 8.60 135 PHE A C 1
ATOM 810 O O . PHE A 1 103 ? -3.494 -42.292 -5.944 1.00 9.73 135 PHE A O 1
ATOM 818 N N . ARG A 1 104 ? -2.340 -41.893 -7.773 1.00 9.42 136 ARG A N 1
ATOM 819 C CA . ARG A 1 104 ? -2.784 -40.519 -7.914 1.00 9.22 136 ARG A CA 1
ATOM 820 C C . ARG A 1 104 ? -4.040 -40.422 -8.789 1.00 9.67 136 ARG A C 1
ATOM 821 O O . ARG A 1 104 ? -4.167 -41.106 -9.766 1.00 11.11 136 ARG A O 1
ATOM 829 N N . LEU A 1 105 ? -4.914 -39.504 -8.401 1.00 8.88 137 LEU A N 1
ATOM 830 C CA . LEU A 1 105 ? -6.130 -39.080 -9.111 1.00 9.17 137 LEU A CA 1
ATOM 831 C C . LEU A 1 105 ? -6.067 -37.581 -9.256 1.00 9.47 137 LEU A C 1
ATOM 832 O O . LEU A 1 105 ? -6.680 -36.831 -8.634 1.00 9.42 137 LEU A O 1
ATOM 837 N N . PRO A 1 106 ? -5.129 -37.207 -10.226 1.00 11.64 138 PRO A N 1
ATOM 838 C CA . PRO A 1 106 ? -4.835 -35.778 -10.323 1.00 12.95 138 PRO A CA 1
ATOM 839 C C . PRO A 1 106 ? -6.045 -34.876 -10.678 1.00 13.07 138 PRO A C 1
ATOM 840 O O . PRO A 1 106 ? -6.153 -33.839 -10.184 1.00 15.55 138 PRO A O 1
ATOM 844 N N . GLU A 1 107 ? -6.915 -35.400 -11.492 1.00 12.96 139 GLU A N 1
ATOM 845 C CA . GLU A 1 107 ? -8.135 -34.746 -11.957 1.00 16.18 139 GLU A CA 1
ATOM 846 C C . GLU A 1 107 ? -9.090 -34.467 -10.801 1.00 13.65 139 GLU A C 1
ATOM 847 O O . GLU A 1 107 ? -9.974 -33.651 -10.927 1.00 16.69 139 GLU A O 1
ATOM 853 N N . ASP A 1 108 ? -8.929 -35.211 -9.725 1.00 10.55 140 ASP A N 1
ATOM 854 C CA . ASP A 1 108 ? -9.764 -35.129 -8.529 1.00 9.55 140 ASP A CA 1
ATOM 855 C C . ASP A 1 108 ? -9.026 -34.517 -7.383 1.00 9.20 140 ASP A C 1
ATOM 856 O O . ASP A 1 108 ? -9.612 -34.400 -6.269 1.00 9.13 140 ASP A O 1
ATOM 861 N N . GLN A 1 109 ? -7.765 -34.149 -7.529 1.00 9.13 141 GLN A N 1
ATOM 862 C CA A GLN A 1 109 ? -6.984 -33.686 -6.384 0.50 8.80 141 GLN A CA 1
ATOM 863 C CA B GLN A 1 109 ? -6.878 -33.749 -6.415 0.50 9.10 141 GLN A CA 1
ATOM 864 C C . GLN A 1 109 ? -7.037 -34.729 -5.288 1.00 8.14 141 GLN A C 1
ATOM 865 O O . GLN A 1 109 ? -7.187 -34.350 -4.089 1.00 8.86 141 GLN A O 1
ATOM 876 N N . ALA A 1 110 ? -6.876 -36.010 -5.610 1.00 8.16 142 ALA A N 1
ATOM 877 C CA . ALA A 1 110 ? -7.071 -37.094 -4.677 1.00 7.90 142 ALA A CA 1
ATOM 878 C C . ALA A 1 110 ? -5.974 -38.145 -4.836 1.00 7.68 142 ALA A C 1
ATOM 879 O O . ALA A 1 110 ? -5.301 -38.198 -5.886 1.00 8.33 142 ALA A O 1
ATOM 881 N N . VAL A 1 111 ? -5.840 -38.983 -3.832 1.00 7.75 143 VAL A N 1
ATOM 882 C CA . VAL A 1 111 ? -4.978 -40.143 -3.814 1.00 7.65 143 VAL A CA 1
ATOM 883 C C . VAL A 1 111 ? -5.771 -41.318 -3.294 1.00 7.22 143 VAL A C 1
ATOM 884 O O . VAL A 1 111 ? -6.685 -41.133 -2.477 1.00 7.58 143 VAL A O 1
ATOM 888 N N . ILE A 1 112 ? -5.480 -42.522 -3.778 1.00 7.51 144 ILE A N 1
ATOM 889 C CA . ILE A 1 112 ? -5.946 -43.761 -3.159 1.00 7.49 144 ILE A CA 1
ATOM 890 C C . ILE A 1 112 ? -4.746 -44.526 -2.706 1.00 7.57 144 ILE A C 1
ATOM 891 O O . ILE A 1 112 ? -3.777 -44.710 -3.488 1.00 8.67 144 ILE A O 1
ATOM 896 N N . ASN A 1 113 ? -4.707 -44.961 -1.437 1.00 7.67 145 ASN A N 1
ATOM 897 C CA . ASN A 1 113 ? -3.626 -45.764 -0.954 1.00 8.25 145 ASN A CA 1
ATOM 898 C C . ASN A 1 113 ? -4.061 -47.014 -0.270 1.00 8.40 145 ASN A C 1
ATOM 899 O O . ASN A 1 113 ? -5.107 -47.035 0.405 1.00 8.58 145 ASN A O 1
ATOM 904 N N . ARG A 1 114 ? -3.252 -48.041 -0.412 1.00 8.50 146 ARG A N 1
ATOM 905 C CA . ARG A 1 114 ? -3.414 -49.299 0.320 1.00 8.81 146 ARG A CA 1
ATOM 906 C C . ARG A 1 114 ? -2.024 -49.775 0.780 1.00 9.12 146 ARG A C 1
ATOM 907 O O . ARG A 1 114 ? -1.614 -50.889 0.519 1.00 9.90 146 ARG A O 1
ATOM 915 N N . TYR A 1 115 ? -1.308 -48.904 1.493 1.00 9.12 147 TYR A N 1
ATOM 916 C CA A TYR A 1 115 ? -0.038 -49.307 2.012 0.50 9.73 147 TYR A CA 1
ATOM 917 C CA B TYR A 1 115 ? 0.008 -49.241 1.990 0.50 9.85 147 TYR A CA 1
ATOM 918 C C . TYR A 1 115 ? -0.041 -50.568 2.819 1.00 10.07 147 TYR A C 1
ATOM 919 O O . TYR A 1 115 ? 0.875 -51.351 2.735 1.00 11.19 147 TYR A O 1
ATOM 936 N N . GLY A 1 116 ? -1.041 -50.684 3.673 1.00 9.76 148 GLY A N 1
ATOM 937 C CA . GLY A 1 116 ? -1.120 -51.813 4.590 1.00 10.41 148 GLY A CA 1
ATOM 938 C C . GLY A 1 116 ? -0.209 -51.718 5.785 1.00 9.26 148 GLY A C 1
ATOM 939 O O . GLY A 1 116 ? 0.316 -52.719 6.248 1.00 10.76 148 GLY A O 1
ATOM 940 N N . PHE A 1 117 ? -0.012 -50.514 6.316 1.00 8.99 149 PHE A N 1
ATOM 941 C CA . PHE A 1 117 ? 0.751 -50.354 7.525 1.00 9.82 149 PHE A CA 1
ATOM 942 C C . PHE A 1 117 ? 2.154 -50.867 7.393 1.00 9.53 149 PHE A C 1
ATOM 943 O O . PHE A 1 117 ? 2.705 -51.560 8.265 1.00 11.22 149 PHE A O 1
ATOM 951 N N . ASN A 1 118 ? 2.831 -50.499 6.330 1.00 9.97 150 ASN A N 1
ATOM 952 C CA . ASN A 1 118 ? 4.284 -50.716 6.214 1.00 10.17 150 ASN A CA 1
ATOM 953 C C . ASN A 1 118 ? 4.927 -49.960 7.369 1.00 10.36 150 ASN A C 1
ATOM 954 O O . ASN A 1 118 ? 4.663 -48.766 7.572 1.00 10.62 150 ASN A O 1
ATOM 959 N N . SER A 1 119 ? 5.805 -50.623 8.103 1.00 10.56 151 SER A N 1
ATOM 960 C CA . SER A 1 119 ? 6.355 -49.957 9.307 1.00 9.83 151 SER A CA 1
ATOM 961 C C . SER A 1 119 ? 7.713 -50.546 9.641 1.00 10.16 151 SER A C 1
ATOM 962 O O . SER A 1 119 ? 7.886 -51.751 9.687 1.00 11.05 151 SER A O 1
ATOM 965 N N . HIS A 1 120 ? 8.635 -49.641 10.010 1.00 10.09 152 HIS A N 1
ATOM 966 C CA . HIS A 1 120 ? 9.914 -50.078 10.562 1.00 10.66 152 HIS A CA 1
ATOM 967 C C . HIS A 1 120 ? 9.770 -50.708 11.948 1.00 10.35 152 HIS A C 1
ATOM 968 O O . HIS A 1 120 ? 10.720 -51.322 12.416 1.00 11.75 152 HIS A O 1
ATOM 975 N N . GLY A 1 121 ? 8.618 -50.572 12.612 1.00 10.31 153 GLY A N 1
ATOM 976 C CA . GLY A 1 121 ? 8.351 -51.141 13.890 1.00 9.88 153 GLY A CA 1
ATOM 977 C C . GLY A 1 121 ? 8.738 -50.259 15.071 1.00 8.96 153 GLY A C 1
ATOM 978 O O . GLY A 1 121 ? 9.514 -49.327 14.944 1.00 9.65 153 GLY A O 1
ATOM 979 N N . LEU A 1 122 ? 8.179 -50.632 16.222 1.00 9.28 154 LEU A N 1
ATOM 980 C CA . LEU A 1 122 ? 8.354 -49.774 17.396 1.00 9.00 154 LEU A CA 1
ATOM 981 C C . LEU A 1 122 ? 9.806 -49.586 17.806 1.00 9.51 154 LEU A C 1
ATOM 982 O O . LEU A 1 122 ? 10.151 -48.461 18.205 1.00 9.83 154 LEU A O 1
ATOM 987 N N . SER A 1 123 ? 10.617 -50.618 17.793 1.00 10.36 155 SER A N 1
ATOM 988 C CA . SER A 1 123 ? 11.988 -50.440 18.288 1.00 10.71 155 SER A CA 1
ATOM 989 C C . SER A 1 123 ? 12.776 -49.511 17.487 1.00 10.46 155 SER A C 1
ATOM 990 O O . SER A 1 123 ? 13.481 -48.600 17.990 1.00 11.00 155 SER A O 1
ATOM 995 N N . VAL A 1 124 ? 12.724 -49.609 16.131 1.00 10.81 156 VAL A N 1
ATOM 996 C CA . VAL A 1 124 ? 13.459 -48.702 15.282 1.00 10.98 156 VAL A CA 1
ATOM 997 C C . VAL A 1 124 ? 13.015 -47.250 15.490 1.00 9.55 156 VAL A C 1
ATOM 998 O O . VAL A 1 124 ? 13.791 -46.314 15.626 1.00 10.44 156 VAL A O 1
ATOM 1002 N N . VAL A 1 125 ? 11.675 -47.056 15.544 1.00 9.57 157 VAL A N 1
ATOM 1003 C CA . VAL A 1 125 ? 11.154 -45.738 15.734 1.00 9.64 157 VAL A CA 1
ATOM 1004 C C . VAL A 1 125 ? 11.513 -45.165 17.095 1.00 8.58 157 VAL A C 1
ATOM 1005 O O . VAL A 1 125 ? 11.872 -44.005 17.216 1.00 9.04 157 VAL A O 1
ATOM 1009 N N . GLU A 1 126 ? 11.456 -46.013 18.125 1.00 8.80 158 GLU A N 1
ATOM 1010 C CA . GLU A 1 126 ? 11.873 -45.609 19.458 1.00 8.79 158 GLU A CA 1
ATOM 1011 C C . GLU A 1 126 ? 13.292 -45.047 19.435 1.00 8.71 158 GLU A C 1
ATOM 1012 O O . GLU A 1 126 ? 13.547 -43.974 20.014 1.00 9.18 158 GLU A O 1
ATOM 1018 N N . HIS A 1 127 ? 14.207 -45.730 18.811 1.00 9.30 159 HIS A N 1
ATOM 1019 C CA . HIS A 1 127 ? 15.585 -45.268 18.771 1.00 10.52 159 HIS A CA 1
ATOM 1020 C C . HIS A 1 127 ? 15.767 -43.996 17.986 1.00 10.44 159 HIS A C 1
ATOM 1021 O O . HIS A 1 127 ? 16.511 -43.152 18.342 1.00 11.67 159 HIS A O 1
ATOM 1028 N N . ARG A 1 128 ? 15.008 -43.845 16.925 1.00 10.71 160 ARG A N 1
ATOM 1029 C CA . ARG A 1 128 ? 15.008 -42.608 16.176 1.00 11.37 160 ARG A CA 1
ATOM 1030 C C . ARG A 1 128 ? 14.558 -41.424 16.993 1.00 10.12 160 ARG A C 1
ATOM 1031 O O . ARG A 1 128 ? 15.132 -40.429 16.980 1.00 11.49 160 ARG A O 1
ATOM 1039 N N . LEU A 1 129 ? 13.477 -41.583 17.730 1.00 9.39 161 LEU A N 1
ATOM 1040 C CA . LEU A 1 129 ? 12.953 -40.525 18.574 1.00 9.84 161 LEU A CA 1
ATOM 1041 C C . LEU A 1 129 ? 13.906 -40.167 19.759 1.00 8.87 161 LEU A C 1
ATOM 1042 O O . LEU A 1 129 ? 14.080 -39.047 20.106 1.00 9.60 161 LEU A O 1
ATOM 1047 N N . ARG A 1 130 ? 14.512 -41.215 20.310 1.00 8.70 162 ARG A N 1
ATOM 1048 C CA . ARG A 1 130 ? 15.438 -41.080 21.423 1.00 9.55 162 ARG A CA 1
ATOM 1049 C C . ARG A 1 130 ? 16.622 -40.199 21.008 1.00 10.05 162 ARG A C 1
ATOM 1050 O O . ARG A 1 130 ? 17.118 -39.480 21.816 1.00 11.27 162 ARG A O 1
ATOM 1058 N N . ALA A 1 131 ? 17.038 -40.308 19.733 1.00 10.19 163 ALA A N 1
ATOM 1059 C CA . ALA A 1 131 ? 18.159 -39.531 19.256 1.00 11.27 163 ALA A CA 1
ATOM 1060 C C . ALA A 1 131 ? 17.957 -38.033 19.351 1.00 11.31 163 ALA A C 1
ATOM 1061 O O . ALA A 1 131 ? 18.894 -37.253 19.336 1.00 12.21 163 ALA A O 1
ATOM 1063 N N . ARG A 1 132 ? 16.701 -37.631 19.449 1.00 10.55 164 ARG A N 1
ATOM 1064 C CA . ARG A 1 132 ? 16.298 -36.234 19.475 1.00 11.15 164 ARG A CA 1
ATOM 1065 C C . ARG A 1 132 ? 15.252 -35.943 20.540 1.00 10.34 164 ARG A C 1
ATOM 1066 O O . ARG A 1 132 ? 14.523 -34.978 20.481 1.00 11.04 164 ARG A O 1
ATOM 1074 N N . GLN A 1 133 ? 15.234 -36.782 21.595 1.00 10.70 165 GLN A N 1
ATOM 1075 C CA . GLN A 1 133 ? 14.180 -36.669 22.606 1.00 10.03 165 GLN A CA 1
ATOM 1076 C C . GLN A 1 133 ? 14.209 -35.318 23.312 1.00 10.82 165 GLN A C 1
ATOM 1077 O O . GLN A 1 133 ? 13.160 -34.717 23.546 1.00 10.94 165 GLN A O 1
ATOM 1083 N N . GLN A 1 134 ? 15.375 -34.853 23.727 1.00 11.92 166 GLN A N 1
ATOM 1084 C CA . GLN A 1 134 ? 15.441 -33.566 24.415 1.00 13.28 166 GLN A CA 1
ATOM 1085 C C . GLN A 1 134 ? 15.246 -32.407 23.498 1.00 12.97 166 GLN A C 1
ATOM 1086 O O . GLN A 1 134 ? 14.658 -31.394 23.865 1.00 14.20 166 GLN A O 1
ATOM 1092 N N . LYS A 1 135 ? 15.678 -32.563 22.254 1.00 12.97 167 LYS A N 1
ATOM 1093 C CA . LYS A 1 135 ? 15.347 -31.552 21.228 1.00 14.34 167 LYS A CA 1
ATOM 1094 C C . LYS A 1 135 ? 13.837 -31.400 21.108 1.00 12.25 167 LYS A C 1
ATOM 1095 O O . LYS A 1 135 ? 13.321 -30.302 21.053 1.00 13.87 167 LYS A O 1
ATOM 1101 N N . GLN A 1 136 ? 13.140 -32.532 21.067 1.00 11.86 168 GLN A N 1
ATOM 1102 C CA . GLN A 1 136 ? 11.699 -32.486 20.999 1.00 10.45 168 GLN A CA 1
ATOM 1103 C C . GLN A 1 136 ? 11.094 -31.878 22.245 1.00 11.10 168 GLN A C 1
ATOM 1104 O O . GLN A 1 136 ? 10.113 -31.146 22.154 1.00 11.72 168 GLN A O 1
ATOM 1110 N N . ALA A 1 137 ? 11.626 -32.183 23.434 1.00 11.46 169 ALA A N 1
ATOM 1111 C CA . ALA A 1 137 ? 11.073 -31.526 24.629 1.00 12.33 169 ALA A CA 1
ATOM 1112 C C . ALA A 1 137 ? 11.096 -30.040 24.517 1.00 13.43 169 ALA A C 1
ATOM 1113 O O . ALA A 1 137 ? 10.170 -29.363 24.902 1.00 14.45 169 ALA A O 1
ATOM 1115 N N . LYS A 1 138 ? 12.174 -29.465 23.976 1.00 14.17 170 LYS A N 1
ATOM 1116 C CA . LYS A 1 138 ? 12.275 -28.042 23.805 1.00 15.76 170 LYS A CA 1
ATOM 1117 C C . LYS A 1 138 ? 11.283 -27.528 22.717 1.00 14.12 170 LYS A C 1
ATOM 1118 O O . LYS A 1 138 ? 10.679 -26.524 22.885 1.00 15.63 170 LYS A O 1
ATOM 1124 N N . LEU A 1 139 ? 11.219 -28.284 21.626 1.00 13.13 171 LEU A N 1
ATOM 1125 C CA . LEU A 1 139 ? 10.239 -27.897 20.560 1.00 13.09 171 LEU A CA 1
ATOM 1126 C C . LEU A 1 139 ? 8.810 -27.880 21.133 1.00 12.34 171 LEU A C 1
ATOM 1127 O O . LEU A 1 139 ? 8.084 -26.922 20.897 1.00 13.29 171 LEU A O 1
ATOM 1132 N N . THR A 1 140 ? 8.458 -28.913 21.865 1.00 11.83 172 THR A N 1
ATOM 1133 C CA . THR A 1 140 ? 7.109 -28.980 22.471 1.00 11.83 172 THR A CA 1
ATOM 1134 C C . THR A 1 140 ? 6.868 -27.793 23.360 1.00 12.83 172 THR A C 1
ATOM 1135 O O . THR A 1 140 ? 5.836 -27.116 23.346 1.00 13.40 172 THR A O 1
ATOM 1139 N N . GLU A 1 141 ? 7.858 -27.475 24.234 1.00 13.48 173 GLU A N 1
ATOM 1140 C CA . GLU A 1 141 ? 7.724 -26.302 25.119 1.00 15.51 173 GLU A CA 1
ATOM 1141 C C . GLU A 1 141 ? 7.555 -25.030 24.340 1.00 16.51 173 GLU A C 1
ATOM 1142 O O . GLU A 1 141 ? 6.883 -24.129 24.794 1.00 18.19 173 GLU A O 1
ATOM 1148 N N . ASP A 1 142 ? 8.164 -24.963 23.193 1.00 16.36 174 ASP A N 1
ATOM 1149 C CA . ASP A 1 142 ? 8.112 -23.789 22.294 1.00 17.54 174 ASP A CA 1
ATOM 1150 C C . ASP A 1 142 ? 6.828 -23.791 21.357 1.00 15.85 174 ASP A C 1
ATOM 1151 O O . ASP A 1 142 ? 6.772 -22.970 20.497 1.00 22.17 174 ASP A O 1
ATOM 1156 N N . GLY A 1 143 ? 5.960 -24.723 21.609 1.00 14.81 175 GLY A N 1
ATOM 1157 C CA . GLY A 1 143 ? 4.656 -24.754 20.842 1.00 14.84 175 GLY A CA 1
ATOM 1158 C C . GLY A 1 143 ? 4.719 -25.668 19.640 1.00 13.33 175 GLY A C 1
ATOM 1159 O O . GLY A 1 143 ? 3.804 -25.437 18.777 1.00 14.51 175 GLY A O 1
ATOM 1160 N N . LEU A 1 144 ? 5.522 -26.656 19.556 1.00 12.01 176 LEU A N 1
ATOM 1161 C CA . LEU A 1 144 ? 5.617 -27.552 18.384 1.00 11.97 176 LEU A CA 1
ATOM 1162 C C . LEU A 1 144 ? 5.555 -28.986 18.815 1.00 11.19 176 LEU A C 1
ATOM 1163 O O . LEU A 1 144 ? 6.566 -29.704 18.866 1.00 11.77 176 LEU A O 1
ATOM 1168 N N . PRO A 1 145 ? 4.344 -29.497 19.159 1.00 11.01 177 PRO A N 1
ATOM 1169 C CA . PRO A 1 145 ? 4.226 -30.841 19.718 1.00 10.21 177 PRO A CA 1
ATOM 1170 C C . PRO A 1 145 ? 4.344 -31.959 18.707 1.00 9.80 177 PRO A C 1
ATOM 1171 O O . PRO A 1 145 ? 4.242 -31.745 17.486 1.00 10.11 177 PRO A O 1
ATOM 1175 N N . LEU A 1 146 ? 4.545 -33.164 19.218 1.00 8.92 178 LEU A N 1
ATOM 1176 C CA . LEU A 1 146 ? 4.719 -34.403 18.465 1.00 8.44 178 LEU A CA 1
ATOM 1177 C C . LEU A 1 146 ? 3.674 -35.427 18.844 1.00 8.02 178 LEU A C 1
ATOM 1178 O O . LEU A 1 146 ? 3.518 -35.780 20.020 1.00 9.42 178 LEU A O 1
ATOM 1183 N N . GLY A 1 147 ? 2.985 -35.949 17.849 1.00 8.20 179 GLY A N 1
ATOM 1184 C CA . GLY A 1 147 ? 2.075 -37.035 17.992 1.00 8.44 179 GLY A CA 1
ATOM 1185 C C . GLY A 1 147 ? 2.616 -38.321 17.389 1.00 7.91 179 GLY A C 1
ATOM 1186 O O . GLY A 1 147 ? 3.388 -38.270 16.422 1.00 7.92 179 GLY A O 1
ATOM 1187 N N . VAL A 1 148 ? 2.185 -39.449 17.910 1.00 8.12 180 VAL A N 1
ATOM 1188 C CA . VAL A 1 148 ? 2.567 -40.772 17.415 1.00 8.29 180 VAL A CA 1
ATOM 1189 C C . VAL A 1 148 ? 1.325 -41.586 17.227 1.00 8.04 180 VAL A C 1
ATOM 1190 O O . VAL A 1 148 ? 0.563 -41.839 18.143 1.00 8.66 180 VAL A O 1
ATOM 1194 N N . ASN A 1 149 ? 1.124 -42.055 15.976 1.00 8.02 181 ASN A N 1
ATOM 1195 C CA . ASN A 1 149 ? -0.014 -42.892 15.611 1.00 7.80 181 ASN A CA 1
ATOM 1196 C C . ASN A 1 149 ? 0.412 -44.368 15.687 1.00 7.69 181 ASN A C 1
ATOM 1197 O O . ASN A 1 149 ? 1.408 -44.746 15.036 1.00 7.85 181 ASN A O 1
ATOM 1202 N N . LEU A 1 150 ? -0.307 -45.118 16.482 1.00 7.91 182 LEU A N 1
ATOM 1203 C CA . LEU A 1 150 ? 0.003 -46.514 16.773 1.00 8.19 182 LEU A CA 1
ATOM 1204 C C . LEU A 1 150 ? -0.885 -47.452 15.973 1.00 9.42 182 LEU A C 1
ATOM 1205 O O . LEU A 1 150 ? -2.105 -47.364 16.069 1.00 12.94 182 LEU A O 1
ATOM 1210 N N . GLY A 1 151 ? -0.291 -48.345 15.232 1.00 9.89 183 GLY A N 1
ATOM 1211 C CA . GLY A 1 151 ? -0.992 -49.393 14.553 1.00 11.36 183 GLY A CA 1
ATOM 1212 C C . GLY A 1 151 ? -0.822 -50.744 15.154 1.00 10.26 183 GLY A C 1
ATOM 1213 O O . GLY A 1 151 ? -0.177 -50.927 16.186 1.00 11.86 183 GLY A O 1
ATOM 1214 N N . LYS A 1 152 ? -1.332 -51.737 14.472 1.00 11.35 184 LYS A N 1
ATOM 1215 C CA . LYS A 1 152 ? -1.239 -53.152 14.862 1.00 12.14 184 LYS A CA 1
ATOM 1216 C C . LYS A 1 152 ? -0.709 -53.919 13.699 1.00 12.15 184 LYS A C 1
ATOM 1217 O O . LYS A 1 152 ? -0.890 -53.591 12.540 1.00 13.14 184 LYS A O 1
ATOM 1223 N N . ASN A 1 153 ? -0.021 -55.004 14.007 1.00 12.42 185 ASN A N 1
ATOM 1224 C CA . ASN A 1 153 ? 0.463 -55.881 12.988 1.00 13.32 185 ASN A CA 1
ATOM 1225 C C . ASN A 1 153 ? -0.633 -56.664 12.324 1.00 14.68 185 ASN A C 1
ATOM 1226 O O . ASN A 1 153 ? -1.597 -57.083 12.944 1.00 15.56 185 ASN A O 1
ATOM 1231 N N . LYS A 1 154 ? -0.439 -56.975 11.056 1.00 15.42 186 LYS A N 1
ATOM 1232 C CA . LYS A 1 154 ? -1.393 -57.731 10.286 1.00 18.08 186 LYS A CA 1
ATOM 1233 C C . LYS A 1 154 ? -1.815 -59.008 10.908 1.00 19.56 186 LYS A C 1
ATOM 1234 O O . LYS A 1 154 ? -2.975 -59.416 10.884 1.00 27.14 186 LYS A O 1
ATOM 1240 N N . THR A 1 155 ? -0.814 -59.725 11.372 1.00 20.46 187 THR A N 1
ATOM 1241 C CA . THR A 1 155 ? -1.076 -61.057 11.887 1.00 25.08 187 THR A CA 1
ATOM 1242 C C . THR A 1 155 ? -1.343 -61.111 13.372 1.00 26.49 187 THR A C 1
ATOM 1243 O O . THR A 1 155 ? -1.496 -62.220 13.888 1.00 35.98 187 THR A O 1
ATOM 1247 N N . SER A 1 156 ? -1.472 -60.003 14.043 1.00 23.90 188 SER A N 1
ATOM 1248 C CA . SER A 1 156 ? -1.613 -60.059 15.477 1.00 25.95 188 SER A CA 1
ATOM 1249 C C . SER A 1 156 ? -2.957 -60.699 15.827 1.00 30.98 188 SER A C 1
ATOM 1250 O O . SER A 1 156 ? -3.977 -60.477 15.147 1.00 34.91 188 SER A O 1
ATOM 1255 N N . VAL A 1 157 ? -2.922 -61.500 16.891 1.00 36.27 189 VAL A N 1
ATOM 1256 C CA . VAL A 1 157 ? -4.113 -62.181 17.488 1.00 41.01 189 VAL A CA 1
ATOM 1257 C C . VAL A 1 157 ? -4.828 -61.380 18.595 1.00 39.55 189 VAL A C 1
ATOM 1258 O O . VAL A 1 157 ? -5.943 -61.608 18.958 1.00 104.60 189 VAL A O 1
ATOM 1262 N N . ASP A 1 158 ? -4.235 -60.276 18.944 1.00 31.69 190 ASP A N 1
ATOM 1263 C CA . ASP A 1 158 ? -4.626 -59.506 20.110 1.00 26.92 190 ASP A CA 1
ATOM 1264 C C . ASP A 1 158 ? -4.326 -58.057 19.831 1.00 22.32 190 ASP A C 1
ATOM 1265 O O . ASP A 1 158 ? -3.306 -57.487 20.248 1.00 19.46 190 ASP A O 1
ATOM 1270 N N . ALA A 1 159 ? -5.261 -57.383 19.194 1.00 21.60 191 ALA A N 1
ATOM 1271 C CA . ALA A 1 159 ? -5.083 -56.010 18.792 1.00 19.65 191 ALA A CA 1
ATOM 1272 C C . ALA A 1 159 ? -4.820 -55.084 19.953 1.00 17.28 191 ALA A C 1
ATOM 1273 O O . ALA A 1 159 ? -3.983 -54.269 19.860 1.00 16.49 191 ALA A O 1
ATOM 1275 N N . ALA A 1 160 ? -5.542 -55.236 21.052 1.00 16.99 192 ALA A N 1
ATOM 1276 C CA . ALA A 1 160 ? -5.372 -54.352 22.185 1.00 16.31 192 ALA A CA 1
ATOM 1277 C C . ALA A 1 160 ? -3.950 -54.457 22.711 1.00 14.32 192 ALA A C 1
ATOM 1278 O O . ALA A 1 160 ? -3.467 -53.532 23.163 1.00 13.82 192 ALA A O 1
ATOM 1280 N N . GLU A 1 161 ? -3.368 -55.634 22.706 1.00 14.33 193 GLU A N 1
ATOM 1281 C CA . GLU A 1 161 ? -1.995 -55.798 23.169 1.00 13.86 193 GLU A CA 1
ATOM 1282 C C . GLU A 1 161 ? -0.995 -55.091 22.256 1.00 12.75 193 GLU A C 1
ATOM 1283 O O . GLU A 1 161 ? -0.066 -54.567 22.732 1.00 12.28 193 GLU A O 1
ATOM 1289 N N . ASP A 1 162 ? -1.245 -55.100 20.938 1.00 12.43 194 ASP A N 1
ATOM 1290 C CA . ASP A 1 162 ? -0.391 -54.369 20.012 1.00 11.88 194 ASP A CA 1
ATOM 1291 C C . ASP A 1 162 ? -0.421 -52.884 20.349 1.00 10.51 194 ASP A C 1
ATOM 1292 O O . ASP A 1 162 ? 0.593 -52.229 20.393 1.00 10.23 194 ASP A O 1
ATOM 1297 N N . TYR A 1 163 ? -1.615 -52.375 20.607 1.00 10.90 195 TYR A N 1
ATOM 1298 C CA . TYR A 1 163 ? -1.732 -50.981 20.975 1.00 10.13 195 TYR A CA 1
ATOM 1299 C C . TYR A 1 163 ? -1.068 -50.653 22.312 1.00 10.04 195 TYR A C 1
ATOM 1300 O O . TYR A 1 163 ? -0.406 -49.652 22.444 1.00 10.17 195 TYR A O 1
ATOM 1309 N N . ALA A 1 164 ? -1.252 -51.553 23.250 1.00 10.78 196 ALA A N 1
ATOM 1310 C CA . ALA A 1 164 ? -0.628 -51.416 24.580 1.00 11.20 196 ALA A CA 1
ATOM 1311 C C . ALA A 1 164 ? 0.901 -51.388 24.492 1.00 10.01 196 ALA A C 1
ATOM 1312 O O . ALA A 1 164 ? 1.496 -50.639 25.161 1.00 10.72 196 ALA A O 1
ATOM 1314 N N . GLU A 1 165 ? 1.473 -52.206 23.643 1.00 10.19 197 GLU A N 1
ATOM 1315 C CA . GLU A 1 165 ? 2.898 -52.210 23.414 1.00 10.13 197 GLU A CA 1
ATOM 1316 C C . GLU A 1 165 ? 3.332 -50.879 22.859 1.00 9.35 197 GLU A C 1
ATOM 1317 O O . GLU A 1 165 ? 4.296 -50.346 23.247 1.00 10.08 197 GLU A O 1
ATOM 1323 N N . GLY A 1 166 ? 2.554 -50.325 21.936 1.00 9.63 198 GLY A N 1
ATOM 1324 C CA . GLY A 1 166 ? 2.866 -49.029 21.368 1.00 9.33 198 GLY A CA 1
ATOM 1325 C C . GLY A 1 166 ? 2.856 -47.906 22.387 1.00 8.42 198 GLY A C 1
ATOM 1326 O O . GLY A 1 166 ? 3.638 -47.055 22.387 1.00 8.42 198 GLY A O 1
ATOM 1327 N N . VAL A 1 167 ? 1.883 -47.967 23.273 1.00 8.26 199 VAL A N 1
ATOM 1328 C CA . VAL A 1 167 ? 1.791 -46.996 24.353 1.00 8.60 199 VAL A CA 1
ATOM 1329 C C . VAL A 1 167 ? 3.046 -47.052 25.239 1.00 8.72 199 VAL A C 1
ATOM 1330 O O . VAL A 1 167 ? 3.557 -46.089 25.579 1.00 9.28 199 VAL A O 1
ATOM 1334 N N . ARG A 1 168 ? 3.421 -48.241 25.613 1.00 9.32 200 ARG A N 1
ATOM 1335 C CA . ARG A 1 168 ? 4.567 -48.428 26.487 1.00 9.52 200 ARG A CA 1
ATOM 1336 C C . ARG A 1 168 ? 5.877 -48.008 25.841 1.00 9.43 200 ARG A C 1
ATOM 1337 O O . ARG A 1 168 ? 6.699 -47.418 26.455 1.00 10.56 200 ARG A O 1
ATOM 1345 N N . VAL A 1 169 ? 6.045 -48.332 24.568 1.00 8.81 201 VAL A N 1
ATOM 1346 C CA . VAL A 1 169 ? 7.299 -48.045 23.894 1.00 8.71 201 VAL A CA 1
ATOM 1347 C C . VAL A 1 169 ? 7.432 -46.598 23.403 1.00 8.23 201 VAL A C 1
ATOM 1348 O O . VAL A 1 169 ? 8.422 -45.967 23.570 1.00 9.43 201 VAL A O 1
ATOM 1352 N N . LEU A 1 170 ? 6.385 -46.071 22.770 1.00 8.13 202 LEU A N 1
ATOM 1353 C CA . LEU A 1 170 ? 6.439 -44.721 22.206 1.00 7.68 202 LEU A CA 1
ATOM 1354 C C . LEU A 1 170 ? 5.707 -43.627 22.949 1.00 7.59 202 LEU A C 1
ATOM 1355 O O . LEU A 1 170 ? 5.973 -42.524 22.770 1.00 8.25 202 LEU A O 1
ATOM 1360 N N . GLY A 1 171 ? 4.823 -44.036 23.875 1.00 8.22 203 GLY A N 1
ATOM 1361 C CA . GLY A 1 171 ? 4.133 -43.057 24.704 1.00 8.34 203 GLY A CA 1
ATOM 1362 C C . GLY A 1 171 ? 5.033 -42.091 25.457 1.00 8.30 203 GLY A C 1
ATOM 1363 O O . GLY A 1 171 ? 4.818 -40.994 25.558 1.00 8.74 203 GLY A O 1
ATOM 1364 N N . PRO A 1 172 ? 6.186 -42.728 25.966 1.00 8.41 204 PRO A N 1
ATOM 1365 C CA . PRO A 1 172 ? 7.153 -41.858 26.677 1.00 8.71 204 PRO A CA 1
ATOM 1366 C C . PRO A 1 172 ? 7.883 -40.803 25.831 1.00 8.32 204 PRO A C 1
ATOM 1367 O O . PRO A 1 172 ? 8.521 -39.961 26.374 1.00 10.01 204 PRO A O 1
ATOM 1371 N N . LEU A 1 173 ? 7.753 -40.915 24.494 1.00 8.21 205 LEU A N 1
ATOM 1372 C CA . LEU A 1 173 ? 8.393 -40.054 23.548 1.00 8.63 205 LEU A CA 1
ATOM 1373 C C . LEU A 1 173 ? 7.392 -39.134 22.837 1.00 9.09 205 LEU A C 1
ATOM 1374 O O . LEU A 1 173 ? 7.814 -38.369 21.945 1.00 10.52 205 LEU A O 1
ATOM 1379 N N . ALA A 1 174 ? 6.117 -39.175 23.211 1.00 8.73 206 ALA A N 1
ATOM 1380 C CA . ALA A 1 174 ? 5.083 -38.529 22.476 1.00 8.89 206 ALA A CA 1
ATOM 1381 C C . ALA A 1 174 ? 4.350 -37.472 23.321 1.00 9.51 206 ALA A C 1
ATOM 1382 O O . ALA A 1 174 ? 4.177 -37.655 24.521 1.00 10.66 206 ALA A O 1
ATOM 1384 N N . ASP A 1 175 ? 3.842 -36.415 22.689 1.00 9.25 207 ASP A N 1
ATOM 1385 C CA . ASP A 1 175 ? 2.891 -35.554 23.348 1.00 9.44 207 ASP A CA 1
ATOM 1386 C C . ASP A 1 175 ? 1.508 -36.102 23.306 1.00 9.87 207 ASP A C 1
ATOM 1387 O O . ASP A 1 175 ? 0.719 -35.941 24.257 1.00 10.84 207 ASP A O 1
ATOM 1392 N N . TYR A 1 176 ? 1.135 -36.779 22.224 1.00 8.92 208 TYR A N 1
ATOM 1393 C CA . TYR A 1 176 ? -0.116 -37.481 22.118 1.00 8.56 208 TYR A CA 1
ATOM 1394 C C . TYR A 1 176 ? 0.090 -38.746 21.307 1.00 8.12 208 TYR A C 1
ATOM 1395 O O . TYR A 1 176 ? 0.994 -38.824 20.468 1.00 8.41 208 TYR A O 1
ATOM 1404 N N . LEU A 1 177 ? -0.717 -39.718 21.594 1.00 8.60 209 LEU A N 1
ATOM 1405 C CA . LEU A 1 177 ? -0.823 -40.984 20.910 1.00 8.21 209 LEU A CA 1
ATOM 1406 C C . LEU A 1 177 ? -2.180 -41.069 20.232 1.00 8.01 209 LEU A C 1
ATOM 1407 O O . LEU A 1 177 ? -3.117 -40.518 20.697 1.00 9.43 209 LEU A O 1
ATOM 1412 N N . VAL A 1 178 ? -2.209 -41.811 19.138 1.00 8.10 210 VAL A N 1
ATOM 1413 C CA . VAL A 1 178 ? -3.433 -42.059 18.364 1.00 8.22 210 VAL A CA 1
ATOM 1414 C C . VAL A 1 178 ? -3.619 -43.521 18.132 1.00 8.62 210 VAL A C 1
ATOM 1415 O O . VAL A 1 178 ? -2.736 -44.173 17.747 1.00 9.43 210 VAL A O 1
ATOM 1419 N N . VAL A 1 179 ? -4.828 -43.995 18.392 1.00 9.99 211 VAL A N 1
ATOM 1420 C CA . VAL A 1 179 ? -5.340 -45.292 18.022 1.00 11.77 211 VAL A CA 1
ATOM 1421 C C . VAL A 1 179 ? -6.466 -45.149 16.972 1.00 11.19 211 VAL A C 1
ATOM 1422 O O . VAL A 1 179 ? -7.382 -44.562 17.183 1.00 11.83 211 VAL A O 1
ATOM 1426 N N . ASN A 1 180 ? -6.299 -45.777 15.803 1.00 12.76 212 ASN A N 1
ATOM 1427 C CA . ASN A 1 180 ? -7.314 -45.803 14.742 1.00 13.14 212 ASN A CA 1
ATOM 1428 C C . ASN A 1 180 ? -8.329 -46.877 15.014 1.00 13.50 212 ASN A C 1
ATOM 1429 O O . ASN A 1 180 ? -8.018 -47.949 15.357 1.00 17.01 212 ASN A O 1
ATOM 1434 N N . VAL A 1 181 ? -9.600 -46.525 14.891 1.00 15.20 213 VAL A N 1
ATOM 1435 C CA . VAL A 1 181 ? -10.666 -47.481 15.092 1.00 19.45 213 VAL A CA 1
ATOM 1436 C C . VAL A 1 181 ? -11.477 -47.598 13.810 1.00 24.93 213 VAL A C 1
ATOM 1437 O O . VAL A 1 181 ? -11.623 -46.663 13.109 1.00 25.37 213 VAL A O 1
ATOM 1441 N N . SER A 1 182 ? -11.985 -48.797 13.561 1.00 23.68 214 SER A N 1
ATOM 1442 C CA . SER A 1 182 ? -12.729 -49.154 12.323 1.00 29.82 214 SER A CA 1
ATOM 1443 C C . SER A 1 182 ? -14.059 -49.809 12.622 1.00 35.50 214 SER A C 1
ATOM 1444 O O . SER A 1 182 ? -14.102 -50.618 13.497 1.00 59.10 214 SER A O 1
ATOM 1447 N N . SER A 1 183 ? -15.102 -49.515 11.846 1.00 37.75 215 SER A N 1
ATOM 1448 C CA . SER A 1 183 ? -16.501 -49.709 12.267 1.00 51.43 215 SER A CA 1
ATOM 1449 C C . SER A 1 183 ? -16.989 -51.094 12.551 1.00 62.26 215 SER A C 1
ATOM 1450 O O . SER A 1 183 ? -17.544 -51.347 13.628 1.00 73.77 215 SER A O 1
ATOM 1453 N N . PRO A 1 184 ? -16.728 -52.019 11.542 1.00 50.21 216 PRO A N 1
ATOM 1454 C CA . PRO A 1 184 ? -17.504 -53.256 11.726 1.00 50.29 216 PRO A CA 1
ATOM 1455 C C . PRO A 1 184 ? -17.198 -54.012 13.001 1.00 56.78 216 PRO A C 1
ATOM 1456 O O . PRO A 1 184 ? -16.800 -55.165 12.947 1.00 56.61 216 PRO A O 1
ATOM 1460 N N . GLY A 1 194 ? -19.723 -54.761 19.728 1.00 46.20 226 GLY A N 1
ATOM 1461 C CA . GLY A 1 194 ? -18.814 -53.756 19.085 1.00 34.77 226 GLY A CA 1
ATOM 1462 C C . GLY A 1 194 ? -18.450 -52.626 20.054 1.00 31.07 226 GLY A C 1
ATOM 1463 O O . GLY A 1 194 ? -17.269 -52.333 20.283 1.00 26.20 226 GLY A O 1
ATOM 1464 N N . LYS A 1 195 ? -19.446 -52.018 20.691 1.00 26.64 227 LYS A N 1
ATOM 1465 C CA . LYS A 1 195 ? -19.194 -50.916 21.618 1.00 26.31 227 LYS A CA 1
ATOM 1466 C C . LYS A 1 195 ? -18.444 -51.452 22.842 1.00 22.44 227 LYS A C 1
ATOM 1467 O O . LYS A 1 195 ? -17.471 -50.827 23.308 1.00 21.48 227 LYS A O 1
ATOM 1473 N N . ALA A 1 196 ? -18.833 -52.652 23.345 1.00 25.16 228 ALA A N 1
ATOM 1474 C CA . ALA A 1 196 ? -18.141 -53.248 24.506 1.00 23.88 228 ALA A CA 1
ATOM 1475 C C . ALA A 1 196 ? -16.682 -53.570 24.120 1.00 22.98 228 ALA A C 1
ATOM 1476 O O . ALA A 1 196 ? -15.766 -53.388 24.949 1.00 22.74 228 ALA A O 1
ATOM 1478 N N . GLU A 1 197 ? -16.425 -53.971 22.868 1.00 23.96 229 GLU A N 1
ATOM 1479 C CA . GLU A 1 197 ? -15.086 -54.308 22.416 1.00 24.90 229 GLU A CA 1
ATOM 1480 C C . GLU A 1 197 ? -14.208 -53.031 22.300 1.00 19.27 229 GLU A C 1
ATOM 1481 O O . GLU A 1 197 ? -13.033 -52.995 22.712 1.00 21.35 229 GLU A O 1
ATOM 1487 N N . LEU A 1 198 ? -14.826 -51.918 21.854 1.00 19.56 230 LEU A N 1
ATOM 1488 C CA . LEU A 1 198 ? -14.132 -50.660 21.791 1.00 18.38 230 LEU A CA 1
ATOM 1489 C C . LEU A 1 198 ? -13.797 -50.168 23.206 1.00 15.78 230 LEU A C 1
ATOM 1490 O O . LEU A 1 198 ? -12.664 -49.721 23.485 1.00 15.56 230 LEU A O 1
ATOM 1495 N N . ARG A 1 199 ? -14.738 -50.307 24.073 1.00 16.11 231 ARG A N 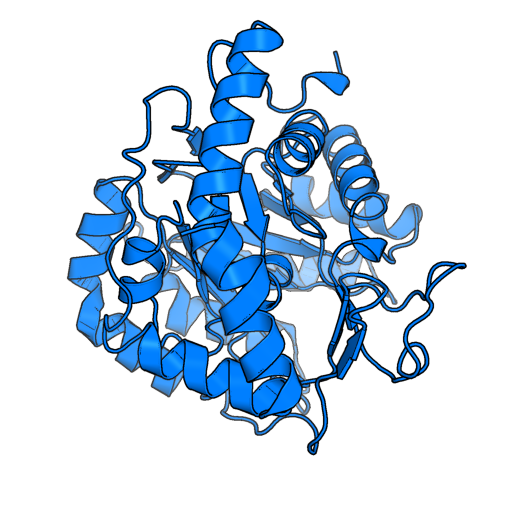1
ATOM 1496 C CA . ARG A 1 199 ? -14.517 -49.903 25.465 1.00 15.13 231 ARG A CA 1
ATOM 1497 C C . ARG A 1 199 ? -13.368 -50.703 26.069 1.00 14.81 231 ARG A C 1
ATOM 1498 O O . ARG A 1 199 ? -12.505 -50.185 26.756 1.00 15.21 231 ARG A O 1
ATOM 1506 N N . ARG A 1 200 ? -13.345 -52.012 25.826 1.00 16.01 232 ARG A N 1
ATOM 1507 C CA . ARG A 1 200 ? -12.338 -52.848 26.399 1.00 17.24 232 ARG A CA 1
ATOM 1508 C C . ARG A 1 200 ? -10.948 -52.449 25.902 1.00 16.03 232 ARG A C 1
ATOM 1509 O O . ARG A 1 200 ? -9.969 -52.327 26.654 1.00 16.67 232 ARG A O 1
ATOM 1517 N N . LEU A 1 201 ? -10.844 -52.234 24.585 1.00 16.20 233 LEU A N 1
ATOM 1518 C CA . LEU A 1 201 ? -9.597 -51.847 23.956 1.00 16.00 233 LEU A CA 1
ATOM 1519 C C . LEU A 1 201 ? -9.052 -50.527 24.526 1.00 13.69 233 LEU A C 1
ATOM 1520 O O . LEU A 1 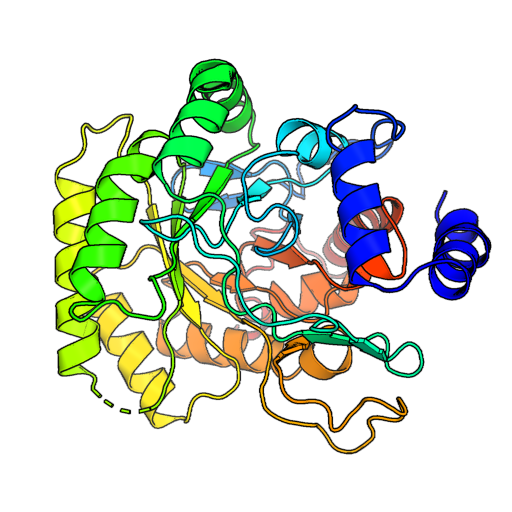201 ? -7.897 -50.382 24.903 1.00 13.40 233 LEU A O 1
ATOM 1525 N N . LEU A 1 202 ? -9.932 -49.565 24.544 1.00 12.89 234 LEU A N 1
ATOM 1526 C CA . LEU A 1 202 ? -9.533 -48.244 24.999 1.00 12.12 234 LEU A CA 1
ATOM 1527 C C . LEU A 1 202 ? -9.217 -48.208 26.455 1.00 11.09 234 LEU A C 1
ATOM 1528 O O . LEU A 1 202 ? -8.345 -47.454 26.912 1.00 12.39 234 LEU A O 1
ATOM 1533 N N . THR A 1 203 ? -9.939 -48.983 27.265 1.00 12.31 235 THR A N 1
ATOM 1534 C CA . THR A 1 203 ? -9.650 -49.077 28.716 1.00 12.66 235 THR A CA 1
ATOM 1535 C C . THR A 1 203 ? -8.193 -49.595 28.871 1.00 12.34 235 THR A C 1
ATOM 1536 O O . THR A 1 203 ? -7.475 -49.107 29.727 1.00 12.75 235 THR A O 1
ATOM 1540 N N . LYS A 1 204 ? -7.820 -50.618 28.123 1.00 11.98 236 LYS A N 1
ATOM 1541 C CA . LYS A 1 204 ? -6.491 -51.144 28.189 1.00 12.42 236 LYS A CA 1
ATOM 1542 C C . LYS A 1 204 ? -5.432 -50.130 27.810 1.00 11.41 236 LYS A C 1
ATOM 1543 O O . LYS A 1 204 ? -4.415 -49.985 28.467 1.00 12.15 236 LYS A O 1
ATOM 1549 N N . VAL A 1 205 ? -5.686 -49.428 26.708 1.00 11.35 237 VAL A N 1
ATOM 1550 C CA . VAL A 1 205 ? -4.766 -48.382 26.255 1.00 11.01 237 VAL A CA 1
ATOM 1551 C C . VAL A 1 205 ? -4.594 -47.291 27.328 1.00 9.88 237 VAL A C 1
ATOM 1552 O O . VAL A 1 205 ? -3.466 -46.901 27.617 1.00 10.87 237 VAL A O 1
ATOM 1556 N N . LEU A 1 206 ? -5.698 -46.832 27.897 1.00 10.22 238 LEU A N 1
ATOM 1557 C CA . LEU A 1 206 ? -5.641 -45.794 28.886 1.00 10.39 238 LEU A CA 1
ATOM 1558 C C . LEU A 1 206 ? -4.955 -46.246 30.173 1.00 10.59 238 LEU A C 1
ATOM 1559 O O . LEU A 1 206 ? -4.224 -45.485 30.784 1.00 11.31 238 LEU A O 1
ATOM 1564 N N . GLN A 1 207 ? -5.154 -47.491 30.569 1.00 10.41 239 GLN A N 1
ATOM 1565 C CA . GLN A 1 207 ? -4.457 -48.024 31.736 1.00 10.58 239 GLN A CA 1
ATOM 1566 C C . GLN A 1 207 ? -2.960 -47.980 31.473 1.00 10.46 239 GLN A C 1
ATOM 1567 O O . GLN A 1 207 ? -2.189 -47.576 32.353 1.00 10.80 239 GLN A O 1
ATOM 1573 N N . GLU A 1 208 ? -2.532 -48.398 30.300 1.00 9.97 240 GLU A N 1
ATOM 1574 C CA . GLU A 1 208 ? -1.091 -48.400 30.016 1.00 9.83 240 GLU A CA 1
ATOM 1575 C C . GLU A 1 208 ? -0.558 -46.971 30.018 1.00 9.18 240 GLU A C 1
ATOM 1576 O O . GLU A 1 208 ? 0.546 -46.737 30.517 1.00 10.48 240 GLU A O 1
ATOM 1582 N N . ARG A 1 209 ? -1.290 -46.035 29.457 1.00 9.17 241 ARG A N 1
ATOM 1583 C CA . ARG A 1 209 ? -0.864 -44.641 29.431 1.00 9.33 241 ARG A CA 1
ATOM 1584 C C . ARG A 1 209 ? -0.736 -44.110 30.854 1.00 9.12 241 ARG A C 1
ATOM 1585 O O . ARG A 1 209 ? 0.230 -43.419 31.196 1.00 9.61 241 ARG A O 1
ATOM 1593 N N . ASP A 1 210 ? -1.738 -44.393 31.690 1.00 9.25 242 ASP A N 1
ATOM 1594 C CA . ASP A 1 210 ? -1.748 -43.909 33.079 1.00 9.53 242 ASP A CA 1
ATOM 1595 C C . ASP A 1 210 ? -0.588 -44.443 33.883 1.00 9.85 242 ASP A C 1
ATOM 1596 O O . ASP A 1 210 ? -0.221 -43.829 34.878 1.00 11.58 242 ASP A O 1
ATOM 1601 N N . GLY A 1 211 ? -0.033 -45.582 33.474 1.00 9.27 243 GLY A N 1
ATOM 1602 C CA . GLY A 1 211 ? 1.121 -46.167 34.124 1.00 9.50 243 GLY A CA 1
ATOM 1603 C C . GLY A 1 211 ? 2.443 -45.570 33.780 1.00 9.10 243 GLY A C 1
ATOM 1604 O O . GLY A 1 211 ? 3.426 -45.987 34.365 1.00 11.89 243 GLY A O 1
ATOM 1605 N N . LEU A 1 212 ? 2.503 -44.627 32.886 1.00 8.84 244 LEU A N 1
ATOM 1606 C CA . LEU A 1 212 ? 3.739 -43.956 32.549 1.00 8.56 244 LEU A CA 1
ATOM 1607 C C . LEU A 1 212 ? 3.996 -42.814 33.510 1.00 8.67 244 LEU A C 1
ATOM 1608 O O . LEU A 1 212 ? 3.070 -42.163 33.986 1.00 10.36 244 LEU A O 1
ATOM 1613 N N . ARG A 1 213 ? 5.247 -42.534 33.792 1.00 8.61 245 ARG A N 1
ATOM 1614 C CA . ARG A 1 213 ? 5.632 -41.379 34.619 1.00 9.11 245 ARG A CA 1
ATOM 1615 C C . ARG A 1 213 ? 5.117 -40.111 34.073 1.00 10.26 245 ARG A C 1
ATOM 1616 O O . ARG A 1 213 ? 5.019 -39.957 32.799 1.00 10.79 245 ARG A O 1
ATOM 1624 N N . ARG A 1 214 ? 4.769 -39.153 34.863 1.00 12.06 246 ARG A N 1
ATOM 1625 C CA . ARG A 1 214 ? 4.050 -37.941 34.447 1.00 13.49 246 ARG A CA 1
ATOM 1626 C C . ARG A 1 214 ? 4.722 -37.183 33.310 1.00 13.58 246 ARG A C 1
ATOM 1627 O O . ARG A 1 214 ? 3.991 -36.790 32.380 1.00 14.72 246 ARG A O 1
ATOM 1635 N N . VAL A 1 215 ? 6.018 -36.981 33.303 1.00 11.31 247 VAL A N 1
ATOM 1636 C CA A VAL A 1 215 ? 6.519 -36.160 32.260 0.50 11.87 247 VAL A CA 1
ATOM 1637 C CA B VAL A 1 215 ? 6.833 -36.315 32.280 0.50 12.09 247 VAL A CA 1
ATOM 1638 C C . VAL A 1 215 ? 6.620 -36.985 30.940 1.00 11.35 247 VAL A C 1
ATOM 1639 O O . VAL A 1 215 ? 6.789 -36.379 29.877 1.00 13.25 247 VAL A O 1
ATOM 1646 N N . HIS A 1 216 ? 6.339 -38.276 30.994 1.00 10.51 248 HIS A N 1
ATOM 1647 C CA . HIS A 1 216 ? 6.296 -39.153 29.862 1.00 9.53 248 HIS A CA 1
ATOM 1648 C C . HIS A 1 216 ? 4.873 -39.678 29.577 1.00 9.35 248 HIS A C 1
ATOM 1649 O O . HIS A 1 216 ? 4.737 -40.712 28.899 1.00 10.10 248 HIS A O 1
ATOM 1656 N N . ARG A 1 217 ? 3.837 -38.969 30.037 1.00 9.56 249 ARG A N 1
ATOM 1657 C CA . ARG A 1 217 ? 2.442 -39.457 29.957 1.00 10.04 249 ARG A CA 1
ATOM 1658 C C . ARG A 1 217 ? 1.723 -38.627 28.910 1.00 9.97 249 ARG A C 1
ATOM 1659 O O . ARG A 1 217 ? 1.369 -37.493 29.141 1.00 12.04 249 ARG A O 1
ATOM 1667 N N . PRO A 1 218 ? 1.427 -39.209 27.740 1.00 9.69 250 PRO A N 1
ATOM 1668 C CA . PRO A 1 218 ? 0.807 -38.481 26.609 1.00 9.82 250 PRO A CA 1
ATOM 1669 C C . PRO A 1 218 ? -0.711 -38.473 26.719 1.00 9.15 250 PRO A C 1
ATOM 1670 O O . PRO A 1 218 ? -1.315 -39.325 27.368 1.00 10.33 250 PRO A O 1
ATOM 1674 N N . ALA A 1 219 ? -1.303 -37.540 25.982 1.00 9.43 251 ALA A N 1
ATOM 1675 C CA . ALA A 1 219 ? -2.716 -37.610 25.669 1.00 9.53 251 ALA A CA 1
ATOM 1676 C C . ALA A 1 219 ? -2.970 -38.792 24.756 1.00 9.12 251 ALA A C 1
ATOM 1677 O O . ALA A 1 219 ? -2.070 -39.219 24.019 1.00 10.08 251 ALA A O 1
ATOM 1679 N N . VAL A 1 220 ? -4.207 -39.314 24.755 1.00 8.97 252 VAL A N 1
ATOM 1680 C CA . VAL A 1 220 ? -4.626 -40.428 23.888 1.00 8.81 252 VAL A CA 1
ATOM 1681 C C . VAL A 1 220 ? -5.849 -39.967 23.081 1.00 8.37 252 VAL A C 1
ATOM 1682 O O . VAL A 1 220 ? -6.864 -39.537 23.662 1.00 9.44 252 VAL A O 1
ATOM 1686 N N . LEU A 1 221 ? -5.730 -40.064 21.778 1.00 8.37 253 LEU A N 1
ATOM 1687 C CA . LEU A 1 221 ? -6.784 -39.751 20.844 1.00 8.20 253 LEU A CA 1
ATOM 1688 C C . LEU A 1 221 ? -7.185 -40.980 20.049 1.00 8.24 253 LEU A C 1
ATOM 1689 O O . LEU A 1 221 ? -6.388 -41.884 19.847 1.00 9.59 253 LEU A O 1
ATOM 1694 N N . VAL A 1 222 ? -8.433 -41.001 19.609 1.00 7.94 254 VAL A N 1
ATOM 1695 C CA . VAL A 1 222 ? -8.954 -42.026 18.729 1.00 8.53 254 VAL A CA 1
ATOM 1696 C C . VAL A 1 222 ? -9.186 -41.387 17.355 1.00 8.00 254 VAL A C 1
ATOM 1697 O O . VAL A 1 222 ? -9.815 -40.352 17.236 1.00 8.57 254 VAL A O 1
ATOM 1701 N N . LYS A 1 223 ? -8.689 -42.054 16.328 1.00 8.22 255 LYS A N 1
ATOM 1702 C CA . LYS A 1 223 ? -8.855 -41.625 14.938 1.00 8.13 255 LYS A CA 1
ATOM 1703 C C . LYS A 1 223 ? -9.879 -42.479 14.242 1.00 8.03 255 LYS A C 1
ATOM 1704 O O . LYS A 1 223 ? -9.781 -43.690 14.239 1.00 9.05 255 LYS A O 1
ATOM 1710 N N . ILE A 1 224 ? -10.836 -41.832 13.639 1.00 8.51 256 ILE A N 1
ATOM 1711 C CA . ILE A 1 224 ? -11.942 -42.469 12.979 1.00 9.50 256 ILE A CA 1
ATOM 1712 C C . ILE A 1 224 ? -11.972 -42.162 11.471 1.00 9.71 256 ILE A C 1
ATOM 1713 O O . ILE A 1 224 ? -11.571 -41.200 10.990 1.00 9.57 256 ILE A O 1
ATOM 1718 N N . ALA A 1 225 ? -12.581 -43.154 10.850 1.00 15.19 257 ALA A N 1
ATOM 1719 C CA . ALA A 1 225 ? -13.027 -43.088 9.518 1.00 15.74 257 ALA A CA 1
ATOM 1720 C C . ALA A 1 225 ? -14.280 -42.271 9.379 1.00 9.30 257 ALA A C 1
ATOM 1721 O O . ALA A 1 225 ? -14.973 -41.971 10.174 1.00 11.33 257 ALA A O 1
ATOM 1723 N N . PRO A 1 226 ? -14.335 -41.884 8.052 1.00 10.03 258 PRO A N 1
ATOM 1724 C CA . PRO A 1 226 ? -15.488 -41.163 7.581 1.00 12.57 258 PRO A CA 1
ATOM 1725 C C . PRO A 1 226 ? -16.670 -42.066 7.277 1.00 12.08 258 PRO A C 1
ATOM 1726 O O . PRO A 1 226 ? -17.667 -41.567 6.906 1.00 27.46 258 PRO A O 1
ATOM 1730 N N . ASP A 1 227 ? -16.494 -43.356 7.349 1.00 10.54 259 ASP A N 1
ATOM 1731 C CA . ASP A 1 227 ? -17.404 -44.375 6.858 1.00 14.14 259 ASP A CA 1
ATOM 1732 C C . ASP A 1 227 ? -18.267 -45.057 7.904 1.00 16.95 259 ASP A C 1
ATOM 1733 O O . ASP A 1 227 ? -18.909 -45.983 7.643 1.00 19.95 259 ASP A O 1
ATOM 1738 N N . LEU A 1 228 ? -18.298 -44.498 9.058 1.00 16.35 260 LEU A N 1
ATOM 1739 C CA . LEU A 1 228 ? -19.082 -45.035 10.167 1.00 14.19 260 LEU A CA 1
ATOM 1740 C C . LEU A 1 228 ? -20.560 -44.826 9.984 1.00 12.84 260 LEU A C 1
ATOM 1741 O O . LEU A 1 228 ? -20.976 -43.880 9.476 1.00 16.46 260 LEU A O 1
ATOM 1746 N N . THR A 1 229 ? -21.331 -45.756 10.500 1.00 12.96 261 THR A N 1
ATOM 1747 C CA . THR A 1 229 ? -22.739 -45.587 10.565 1.00 13.21 261 THR A CA 1
ATOM 1748 C C . THR A 1 229 ? -23.049 -44.551 11.636 1.00 12.32 261 THR A C 1
ATOM 1749 O O . THR A 1 229 ? -22.280 -44.248 12.549 1.00 11.50 261 THR A O 1
ATOM 1753 N N . SER A 1 230 ? -24.259 -44.058 11.619 1.00 12.88 262 SER A N 1
ATOM 1754 C CA . SER A 1 230 ? -24.740 -43.144 12.646 1.00 11.71 262 SER A CA 1
ATOM 1755 C C . SER A 1 230 ? -24.660 -43.799 14.053 1.00 11.78 262 SER A C 1
ATOM 1756 O O . SER A 1 230 ? -24.309 -43.180 14.977 1.00 11.76 262 SER A O 1
ATOM 1759 N N . GLN A 1 231 ? -24.982 -45.062 14.134 1.00 12.52 263 GLN A N 1
ATOM 1760 C CA . GLN A 1 231 ? -24.913 -45.782 15.387 1.00 12.73 263 GLN A CA 1
ATOM 1761 C C . GLN A 1 231 ? -23.493 -45.938 15.890 1.00 11.83 263 GLN A C 1
ATOM 1762 O O . GLN A 1 231 ? -23.242 -45.766 17.033 1.00 12.53 263 GLN A O 1
ATOM 1768 N N . ASP A 1 232 ? -22.573 -46.204 14.973 1.00 12.15 264 ASP A N 1
ATOM 1769 C CA . ASP A 1 232 ? -21.165 -46.294 15.332 1.00 12.30 264 ASP A CA 1
ATOM 1770 C C . ASP A 1 232 ? -20.677 -44.960 15.933 1.00 11.12 264 ASP A C 1
ATOM 1771 O O . ASP A 1 232 ? -19.952 -44.935 16.884 1.00 11.58 264 ASP A O 1
ATOM 1776 N N . LYS A 1 233 ? -21.058 -43.840 15.352 1.00 10.83 265 LYS A N 1
ATOM 1777 C CA . LYS A 1 233 ? -20.692 -42.550 15.860 1.00 10.31 265 LYS A CA 1
ATOM 1778 C C . LYS A 1 233 ? -21.246 -42.270 17.265 1.00 10.24 265 LYS A C 1
ATOM 1779 O O . LYS A 1 233 ? -20.578 -41.749 18.082 1.00 11.40 265 LYS A O 1
ATOM 1785 N N . GLU A 1 234 ? -22.495 -42.663 17.479 1.00 10.74 266 GLU A N 1
ATOM 1786 C CA . GLU A 1 234 ? -23.123 -42.541 18.778 1.00 11.17 266 GLU A CA 1
ATOM 1787 C C . GLU A 1 234 ? -22.320 -43.332 19.830 1.00 10.52 266 GLU A C 1
ATOM 1788 O O . GLU A 1 234 ? -22.083 -42.856 20.878 1.00 11.64 266 GLU A O 1
ATOM 1794 N N . ASP A 1 235 ? -21.943 -44.521 19.445 1.00 11.08 267 ASP A N 1
ATOM 1795 C CA . ASP A 1 235 ? -21.220 -45.468 20.315 1.00 12.00 267 ASP A CA 1
ATOM 1796 C C . ASP A 1 235 ? -19.825 -44.941 20.638 1.00 12.33 267 ASP A C 1
ATOM 1797 O O . ASP A 1 235 ? -19.415 -44.960 21.747 1.00 13.83 267 ASP A O 1
ATOM 1802 N N . ILE A 1 236 ? -19.120 -44.429 19.627 1.00 11.91 268 ILE A N 1
ATOM 1803 C CA . ILE A 1 236 ? -17.814 -43.799 19.863 1.00 11.70 268 ILE A CA 1
ATOM 1804 C C . ILE A 1 236 ? -17.909 -42.608 20.760 1.00 11.45 268 ILE A C 1
ATOM 1805 O O . ILE A 1 236 ? -17.149 -42.472 21.647 1.00 12.52 268 ILE A O 1
ATOM 1810 N N . ALA A 1 237 ? -18.874 -41.748 20.538 1.00 11.24 269 ALA A N 1
ATOM 1811 C CA . ALA A 1 237 ? -19.057 -40.581 21.349 1.00 12.00 269 ALA A CA 1
ATOM 1812 C C . ALA A 1 237 ? -19.298 -40.973 22.805 1.00 12.64 269 ALA A C 1
ATOM 1813 O O . ALA A 1 237 ? -18.727 -40.442 23.670 1.00 13.49 269 ALA A O 1
ATOM 1815 N N . SER A 1 238 ? -20.106 -41.971 23.001 1.00 12.68 270 SER A N 1
ATOM 1816 C CA . SER A 1 238 ? -20.449 -42.475 24.327 1.00 14.10 270 SER A CA 1
ATOM 1817 C C . SER A 1 238 ? -19.218 -43.041 25.045 1.00 14.55 270 SER A C 1
ATOM 1818 O O . SER A 1 238 ? -18.962 -42.674 26.140 1.00 16.30 270 SER A O 1
ATOM 1821 N N . VAL A 1 239 ? -18.450 -43.860 24.368 1.00 12.66 271 VAL A N 1
ATOM 1822 C CA . VAL A 1 239 ? -17.274 -44.476 24.985 1.00 13.50 271 VAL A CA 1
ATOM 1823 C C . VAL A 1 239 ? -16.194 -43.434 25.257 1.00 12.56 271 VAL A C 1
ATOM 1824 O O . VAL A 1 239 ? -15.568 -43.450 26.303 1.00 13.61 271 VAL A O 1
ATOM 1828 N N . VAL A 1 240 ? -15.952 -42.502 24.319 1.00 12.23 272 VAL A N 1
ATOM 1829 C CA . VAL A 1 240 ? -14.936 -41.542 24.512 1.00 12.81 272 VAL A CA 1
ATOM 1830 C C . VAL A 1 240 ? -15.229 -40.654 25.692 1.00 15.50 272 VAL A C 1
ATOM 1831 O O . VAL A 1 240 ? -14.350 -40.358 26.515 1.00 16.36 272 VAL A O 1
ATOM 1835 N N . LYS A 1 241 ? -16.487 -40.271 25.903 1.00 15.72 273 LYS A N 1
ATOM 1836 C CA . LYS A 1 241 ? -16.849 -39.451 27.049 1.00 18.41 273 LYS A CA 1
ATOM 1837 C C . LYS A 1 241 ? -16.711 -40.280 28.312 1.00 18.63 273 LYS A C 1
ATOM 1838 O O . LYS A 1 241 ? -16.211 -39.787 29.333 1.00 22.17 273 LYS A O 1
ATOM 1844 N N . GLU A 1 242 ? -17.207 -41.534 28.325 1.00 17.45 274 GLU A N 1
ATOM 1845 C CA . GLU A 1 242 ? -17.158 -42.393 29.487 1.00 20.07 274 GLU A CA 1
ATOM 1846 C C . GLU A 1 242 ? -15.760 -42.611 30.022 1.00 17.98 274 GLU A C 1
ATOM 1847 O O . GLU A 1 242 ? -15.543 -42.633 31.221 1.00 21.80 274 GLU A O 1
ATOM 1853 N N . LEU A 1 243 ? -14.839 -42.847 29.126 1.00 16.00 275 LEU A N 1
ATOM 1854 C CA . LEU A 1 243 ? -13.475 -43.204 29.456 1.00 15.62 275 LEU A CA 1
ATOM 1855 C C . LEU A 1 243 ? -12.592 -41.994 29.628 1.00 14.62 275 LEU A C 1
ATOM 1856 O O . LEU A 1 243 ? -11.478 -42.183 30.095 1.00 17.52 275 LEU A O 1
ATOM 1861 N N . GLY A 1 244 ? -12.988 -40.819 29.196 1.00 16.03 276 GLY A N 1
ATOM 1862 C CA . GLY A 1 244 ? -12.165 -39.659 29.275 1.00 16.46 276 GLY A CA 1
ATOM 1863 C C . GLY A 1 244 ? -11.060 -39.674 28.270 1.00 14.69 276 GLY A C 1
ATOM 1864 O O . GLY A 1 244 ? -9.975 -39.204 28.492 1.00 17.31 276 GLY A O 1
ATOM 1865 N N . ILE A 1 245 ? -11.321 -40.253 27.054 1.00 14.00 277 ILE A N 1
ATOM 1866 C CA . ILE A 1 245 ? -10.352 -40.137 25.924 1.00 12.77 277 ILE A CA 1
ATOM 1867 C C . ILE A 1 245 ? -10.102 -38.659 25.713 1.00 12.00 277 ILE A C 1
ATOM 1868 O O . ILE A 1 245 ? -11.024 -37.808 25.790 1.00 13.88 277 ILE A O 1
ATOM 1873 N N . ASP A 1 246 ? -8.859 -38.300 25.392 1.00 10.74 278 ASP A N 1
ATOM 1874 C CA . ASP A 1 246 ? -8.464 -36.875 25.336 1.00 10.39 278 ASP A CA 1
ATOM 1875 C C . ASP A 1 246 ? -8.908 -36.166 24.086 1.00 10.18 278 ASP A C 1
ATOM 1876 O O . ASP A 1 246 ? -9.018 -34.938 24.090 1.00 11.69 278 ASP A O 1
ATOM 1881 N N . GLY A 1 247 ? -9.123 -36.872 22.983 1.00 9.61 279 GLY A N 1
ATOM 1882 C CA . GLY A 1 247 ? -9.522 -36.205 21.771 1.00 8.53 279 GLY A CA 1
ATOM 1883 C C . GLY A 1 247 ? -9.827 -37.247 20.710 1.00 7.81 279 GLY A C 1
ATOM 1884 O O . GLY A 1 247 ? -9.661 -38.442 20.849 1.00 8.41 279 GLY A O 1
ATOM 1885 N N . LEU A 1 248 ? -10.276 -36.686 19.569 1.00 8.36 280 LEU A N 1
ATOM 1886 C CA . LEU A 1 248 ? -10.596 -37.439 18.375 1.00 8.23 280 LEU A CA 1
ATOM 1887 C C . LEU A 1 248 ? -9.841 -36.855 17.189 1.00 7.93 280 LEU A C 1
ATOM 1888 O O . LEU A 1 248 ? -9.684 -35.634 17.080 1.00 9.32 280 LEU A O 1
ATOM 1893 N N . ILE A 1 249 ? -9.422 -37.705 16.259 1.00 8.07 281 ILE A N 1
ATOM 1894 C CA . ILE A 1 249 ? -8.896 -37.322 14.956 1.00 7.46 281 ILE A CA 1
ATOM 1895 C C . ILE A 1 249 ? -9.913 -37.732 13.905 1.00 7.30 281 ILE A C 1
ATOM 1896 O O . ILE A 1 249 ? -10.303 -38.904 13.853 1.00 7.78 281 ILE A O 1
ATOM 1901 N N . VAL A 1 250 ? -10.391 -36.765 13.125 1.00 7.07 282 VAL A N 1
ATOM 1902 C CA . VAL A 1 250 ? -11.590 -36.917 12.307 1.00 7.26 282 VAL A CA 1
ATOM 1903 C C . VAL A 1 250 ? -11.265 -36.265 10.948 1.00 7.00 282 VAL A C 1
ATOM 1904 O O . VAL A 1 250 ? -11.266 -35.035 10.918 1.00 7.65 282 VAL A O 1
ATOM 1908 N N . THR A 1 251 ? -10.897 -37.011 9.901 1.00 7.03 283 THR A N 1
ATOM 1909 C CA A THR A 1 251 ? -11.020 -38.427 9.666 0.50 7.07 283 THR A CA 1
ATOM 1910 C CA B THR A 1 251 ? -11.030 -38.398 9.690 0.50 8.13 283 THR A CA 1
ATOM 1911 C C . THR A 1 251 ? -9.778 -38.987 8.979 1.00 7.69 283 THR A C 1
ATOM 1912 O O . THR A 1 251 ? -8.988 -38.273 8.368 1.00 7.84 283 THR A O 1
ATOM 1919 N N . ASN A 1 252 ? -9.732 -40.298 9.014 1.00 7.67 284 ASN A N 1
ATOM 1920 C CA . ASN A 1 252 ? -8.932 -41.118 8.082 1.00 7.57 284 ASN A CA 1
ATOM 1921 C C . ASN A 1 252 ? -9.510 -41.020 6.663 1.00 7.14 284 ASN A C 1
ATOM 1922 O O . ASN A 1 252 ? -10.480 -40.315 6.373 1.00 7.36 284 ASN A O 1
ATOM 1927 N N . THR A 1 253 ? -8.876 -41.789 5.774 1.00 7.51 285 THR A N 1
ATOM 1928 C CA . THR A 1 253 ? -9.362 -41.905 4.391 1.00 6.88 285 THR A CA 1
ATOM 1929 C C . THR A 1 253 ? -10.650 -42.657 4.344 1.00 7.60 285 THR A C 1
ATOM 1930 O O . THR A 1 253 ? -11.095 -43.352 5.257 1.00 8.53 285 THR A O 1
ATOM 1934 N N . THR A 1 254 ? -11.341 -42.535 3.167 1.00 7.71 286 THR A N 1
ATOM 1935 C CA . THR A 1 254 ? -12.616 -43.192 2.944 1.00 7.93 286 THR A CA 1
ATOM 1936 C C . THR A 1 254 ? -12.508 -44.396 1.984 1.00 7.39 286 THR A C 1
ATOM 1937 O O . THR A 1 254 ? -11.802 -44.329 0.976 1.00 8.10 286 THR A O 1
ATOM 1941 N N . VAL A 1 255 ? -13.249 -45.437 2.291 1.00 8.25 287 VAL A N 1
ATOM 1942 C CA . VAL A 1 255 ? -13.427 -46.535 1.383 1.00 8.93 287 VAL A CA 1
ATOM 1943 C C . VAL A 1 255 ? -14.617 -46.324 0.437 1.00 8.65 287 VAL A C 1
ATOM 1944 O O . VAL A 1 255 ? -14.846 -47.152 -0.440 1.00 10.64 287 VAL A O 1
ATOM 1948 N N . SER A 1 256 ? -15.338 -45.231 0.622 1.00 8.65 288 SER A N 1
ATOM 1949 C CA . SER A 1 256 ? -16.332 -44.859 -0.341 1.00 9.18 288 SER A CA 1
ATOM 1950 C C . SER A 1 256 ? -15.684 -44.309 -1.597 1.00 8.14 288 SER A C 1
ATOM 1951 O O . SER A 1 256 ? -14.517 -43.916 -1.596 1.00 8.70 288 SER A O 1
ATOM 1954 N N . ARG A 1 257 ? -16.480 -44.222 -2.656 1.00 8.88 289 ARG A N 1
ATOM 1955 C CA . ARG A 1 257 ? -16.077 -43.610 -3.901 1.00 9.34 289 ARG A CA 1
ATOM 1956 C C . ARG A 1 257 ? -17.165 -42.643 -4.311 1.00 10.71 289 ARG A C 1
ATOM 1957 O O . ARG A 1 257 ? -18.109 -43.015 -4.987 1.00 13.24 289 ARG A O 1
ATOM 1965 N N . PRO A 1 258 ? -17.067 -41.385 -3.858 1.00 10.73 290 PRO A N 1
ATOM 1966 C CA . PRO A 1 258 ? -18.098 -40.411 -4.211 1.00 11.27 290 PRO A CA 1
ATOM 1967 C C . PRO A 1 258 ? -18.331 -40.405 -5.711 1.00 11.14 290 PRO A C 1
ATOM 1968 O O . PRO A 1 258 ? -17.424 -40.444 -6.524 1.00 11.30 290 PRO A O 1
ATOM 1972 N N . ALA A 1 259 ? -19.599 -40.178 -6.052 1.00 11.70 291 ALA A N 1
ATOM 1973 C CA . ALA A 1 259 ? -19.923 -39.953 -7.432 1.00 12.10 291 ALA A CA 1
ATOM 1974 C C . ALA A 1 259 ? -19.125 -38.763 -7.944 1.00 10.12 291 ALA A C 1
ATOM 1975 O O . ALA A 1 259 ? -18.963 -37.763 -7.234 1.00 11.79 291 ALA A O 1
ATOM 1977 N N . GLY A 1 260 ? -18.666 -38.833 -9.173 1.00 9.93 292 GLY A N 1
ATOM 1978 C CA . GLY A 1 260 ? -17.963 -37.778 -9.824 1.00 10.31 292 GLY A CA 1
ATOM 1979 C C . GLY A 1 260 ? -16.469 -37.894 -9.887 1.00 8.97 292 GLY A C 1
ATOM 1980 O O . GLY A 1 260 ? -15.843 -37.122 -10.605 1.00 9.68 292 GLY A O 1
ATOM 1981 N N . LEU A 1 261 ? -15.882 -38.865 -9.222 1.00 8.57 293 LEU A N 1
ATOM 1982 C CA . LEU A 1 261 ? -14.456 -39.112 -9.415 1.00 8.33 293 LEU A CA 1
ATOM 1983 C C . LEU A 1 261 ? -14.167 -39.353 -10.883 1.00 7.81 293 LEU A C 1
ATOM 1984 O O . LEU A 1 261 ? -14.849 -40.175 -11.520 1.00 9.04 293 LEU A O 1
ATOM 1989 N N . GLN A 1 262 ? -13.119 -38.726 -11.365 1.00 7.80 294 GLN A N 1
ATOM 1990 C CA . GLN A 1 262 ? -12.695 -38.841 -12.754 1.00 8.54 294 GLN A CA 1
ATOM 1991 C C . GLN A 1 262 ? -11.443 -39.634 -12.988 1.00 7.97 294 GLN A C 1
ATOM 1992 O O . GLN A 1 262 ? -11.271 -40.142 -14.102 1.00 9.14 294 GLN A O 1
ATOM 1998 N N . GLY A 1 263 ? -10.577 -39.734 -12.012 1.00 8.79 295 GLY A N 1
ATOM 1999 C CA . GLY A 1 263 ? -9.284 -40.379 -12.255 1.00 8.68 295 GLY A CA 1
ATOM 2000 C C . GLY A 1 263 ? -9.510 -41.799 -12.790 1.00 8.00 295 GLY A C 1
ATOM 2001 O O . GLY A 1 263 ? -10.395 -42.522 -12.351 1.00 8.55 295 GLY A O 1
ATOM 2002 N N . ALA A 1 264 ? -8.617 -42.187 -13.677 1.00 8.60 296 ALA A N 1
ATOM 2003 C CA . ALA A 1 264 ? -8.662 -43.529 -14.260 1.00 9.05 296 ALA A CA 1
ATOM 2004 C C . ALA A 1 264 ? -8.554 -44.604 -13.146 1.00 8.61 296 ALA A C 1
ATOM 2005 O O . ALA A 1 264 ? -9.032 -45.700 -13.357 1.00 9.80 296 ALA A O 1
ATOM 2007 N N . LEU A 1 265 ? -7.888 -44.278 -12.044 1.00 8.42 297 LEU A N 1
ATOM 2008 C CA . LEU A 1 265 ? -7.564 -45.202 -10.984 1.00 7.91 297 LEU A CA 1
ATOM 2009 C C . LEU A 1 265 ? -8.570 -45.211 -9.843 1.00 8.05 297 LEU A C 1
ATOM 2010 O O . LEU A 1 265 ? -8.318 -45.784 -8.793 1.00 8.51 297 LEU A O 1
ATOM 2015 N N . ARG A 1 266 ? -9.755 -44.596 -10.077 1.00 8.12 298 ARG A N 1
ATOM 2016 C CA . ARG A 1 266 ? -10.773 -44.459 -9.032 1.00 8.09 298 ARG A CA 1
ATOM 2017 C C . ARG A 1 266 ? -11.233 -45.740 -8.435 1.00 8.28 298 ARG A C 1
ATOM 2018 O O . ARG A 1 266 ? -11.744 -45.728 -7.283 1.00 8.93 298 ARG A O 1
ATOM 2026 N N . SER A 1 267 ? -11.157 -46.858 -9.154 1.00 8.43 299 SER A N 1
ATOM 2027 C CA . SER A 1 267 ? -11.635 -48.142 -8.694 1.00 8.75 299 SER A CA 1
ATOM 2028 C C . SER A 1 267 ? -10.574 -49.075 -8.100 1.00 8.30 299 SER A C 1
ATOM 2029 O O . SER A 1 267 ? -10.827 -50.216 -7.799 1.00 9.12 299 SER A O 1
ATOM 2032 N N . GLU A 1 268 ? -9.387 -48.517 -7.897 1.00 8.43 300 GLU A N 1
ATOM 2033 C CA . GLU A 1 268 ? -8.375 -49.212 -7.083 1.00 8.53 300 GLU A CA 1
ATOM 2034 C C . GLU A 1 268 ? -8.878 -49.360 -5.643 1.00 7.97 300 GLU A C 1
ATOM 2035 O O . GLU A 1 268 ? -9.495 -48.464 -5.089 1.00 9.22 300 GLU A O 1
ATOM 2041 N N . THR A 1 269 ? -8.565 -50.513 -5.032 1.00 8.50 301 THR A N 1
ATOM 2042 C CA . THR A 1 269 ? -8.783 -50.692 -3.604 1.00 9.35 301 THR A CA 1
ATOM 2043 C C . THR A 1 269 ? -7.873 -49.777 -2.783 1.00 8.35 301 THR A C 1
ATOM 2044 O O . THR A 1 269 ? -6.686 -49.632 -3.056 1.00 9.27 301 THR A O 1
ATOM 2048 N N . GLY A 1 270 ? -8.482 -49.200 -1.755 1.00 8.83 302 GLY A N 1
ATOM 2049 C CA . GLY A 1 270 ? -7.746 -48.459 -0.762 1.00 8.83 302 GLY A CA 1
ATOM 2050 C C . GLY A 1 270 ? -8.561 -47.286 -0.207 1.00 7.88 302 GLY A C 1
ATOM 2051 O O . GLY A 1 270 ? -9.735 -47.120 -0.503 1.00 8.99 302 GLY A O 1
ATOM 2052 N N . GLY A 1 271 ? -7.867 -46.485 0.601 1.00 7.51 303 GLY A N 1
ATOM 2053 C CA . GLY A 1 271 ? -8.459 -45.305 1.153 1.00 7.65 303 GLY A CA 1
ATOM 2054 C C . GLY A 1 271 ? -8.274 -44.118 0.260 1.00 7.27 303 GLY A C 1
ATOM 2055 O O . GLY A 1 271 ? -7.150 -43.832 -0.198 1.00 7.72 303 GLY A O 1
ATOM 2056 N N . LEU A 1 272 ? -9.350 -43.378 0.015 1.00 7.22 304 LEU A N 1
ATOM 2057 C CA . LEU A 1 272 ? -9.348 -42.137 -0.768 1.00 7.34 304 LEU A CA 1
ATOM 2058 C C . LEU A 1 272 ? -9.170 -40.914 0.121 1.00 6.57 304 LEU A C 1
ATOM 2059 O O . LEU A 1 272 ? -9.832 -40.801 1.167 1.00 7.40 304 LEU A O 1
ATOM 2064 N N . SER A 1 273 ? -8.268 -40.038 -0.283 1.00 6.86 305 SER A N 1
ATOM 2065 C CA . SER A 1 273 ? -7.933 -38.818 0.424 1.00 7.00 305 SER A CA 1
ATOM 2066 C C . SER A 1 273 ? -8.061 -37.633 -0.524 1.00 7.63 305 SER A C 1
ATOM 2067 O O . SER A 1 273 ? -8.277 -37.760 -1.733 1.00 8.78 305 SER A O 1
ATOM 2070 N N . GLY A 1 274 ? -7.854 -36.452 0.022 1.00 7.17 306 GLY A N 1
ATOM 2071 C CA . GLY A 1 274 ? -7.861 -35.223 -0.756 1.00 7.68 306 GLY A CA 1
ATOM 2072 C C . GLY A 1 274 ? -9.260 -34.643 -0.943 1.00 7.08 306 GLY A C 1
ATOM 2073 O O . GLY A 1 274 ? -10.146 -34.831 -0.138 1.00 7.42 306 GLY A O 1
ATOM 2074 N N . LYS A 1 275 ? -9.419 -33.893 -2.019 1.00 7.57 307 LYS A N 1
ATOM 2075 C CA . LYS A 1 275 ? -10.618 -33.079 -2.197 1.00 8.25 307 LYS A CA 1
ATOM 2076 C C . LYS A 1 275 ? -11.925 -33.829 -2.110 1.00 7.23 307 LYS A C 1
ATOM 2077 O O . LYS A 1 275 ? -12.861 -33.341 -1.488 1.00 7.93 307 LYS A O 1
ATOM 2083 N N . PRO A 1 276 ? -12.027 -35.040 -2.677 1.00 7.09 308 PRO A N 1
ATOM 2084 C CA . PRO A 1 276 ? -13.295 -35.739 -2.587 1.00 7.95 308 PRO A CA 1
ATOM 2085 C C . PRO A 1 276 ? -13.734 -36.153 -1.190 1.00 7.37 308 PRO A C 1
ATOM 2086 O O . PRO A 1 276 ? -14.889 -36.513 -0.992 1.00 7.76 308 PRO A O 1
ATOM 2090 N N . LEU A 1 277 ? -12.772 -36.186 -0.261 1.00 7.14 309 LEU A N 1
ATOM 2091 C CA . LEU A 1 277 ? -13.005 -36.506 1.143 1.00 7.03 309 LEU A CA 1
ATOM 2092 C C . LEU A 1 277 ? -13.410 -35.301 1.961 1.00 6.82 309 LEU A C 1
ATOM 2093 O O . LEU A 1 277 ? -13.951 -35.449 3.062 1.00 7.71 309 LEU A O 1
ATOM 2098 N N . ARG A 1 278 ? -13.110 -34.101 1.496 1.00 6.94 310 ARG A N 1
ATOM 2099 C CA . ARG A 1 278 ? -13.111 -32.920 2.342 1.00 6.99 310 ARG A CA 1
ATOM 2100 C C . ARG A 1 278 ? -14.396 -32.759 3.129 1.00 7.06 310 ARG A C 1
ATOM 2101 O O . ARG A 1 278 ? -14.363 -32.630 4.374 1.00 7.48 310 ARG A O 1
ATOM 2109 N N . ASP A 1 279 ? -15.537 -32.696 2.446 1.00 7.11 311 ASP A N 1
ATOM 2110 C CA . ASP A 1 279 ? -16.769 -32.373 3.098 1.00 7.31 311 ASP A CA 1
ATOM 2111 C C . ASP A 1 279 ? -17.350 -33.534 3.872 1.00 7.09 311 ASP A C 1
ATOM 2112 O O . ASP A 1 279 ? -17.955 -33.318 4.945 1.00 8.39 311 ASP A O 1
ATOM 2117 N N . LEU A 1 280 ? -17.098 -34.747 3.460 1.00 7.46 312 LEU A N 1
ATOM 2118 C CA A LEU A 1 280 ? -17.439 -35.902 4.257 0.50 7.23 312 LEU A CA 1
ATOM 2119 C CA B LEU A 1 280 ? -17.372 -35.957 4.296 0.50 7.80 312 LEU A CA 1
ATOM 2120 C C . LEU A 1 280 ? -16.693 -35.837 5.606 1.00 7.26 312 LEU A C 1
ATOM 2121 O O . LEU A 1 280 ? -17.300 -36.112 6.659 1.00 8.24 312 LEU A O 1
ATOM 2130 N N . SER A 1 281 ? -15.442 -35.399 5.634 1.00 6.95 313 SER A N 1
ATOM 2131 C CA . SER A 1 281 ? -14.685 -35.219 6.874 1.00 7.34 313 SER A CA 1
ATOM 2132 C C . SER A 1 281 ? -15.241 -34.098 7.735 1.00 7.18 313 SER A C 1
ATOM 2133 O O . SER A 1 281 ? -15.473 -34.287 8.888 1.00 7.76 313 SER A O 1
ATOM 2138 N N . THR A 1 282 ? -15.515 -32.970 7.124 1.00 7.28 314 THR A N 1
ATOM 2139 C CA . THR A 1 282 ? -16.014 -31.809 7.871 1.00 7.28 314 THR A CA 1
ATOM 2140 C C . THR A 1 282 ? -17.324 -32.125 8.564 1.00 7.58 314 THR A C 1
ATOM 2141 O O . THR A 1 282 ? -17.531 -31.751 9.681 1.00 8.20 314 THR A O 1
ATOM 2145 N N . GLN A 1 283 ? -18.180 -32.825 7.849 1.00 7.45 315 GLN A N 1
ATOM 2146 C CA . GLN A 1 283 ? -19.500 -33.269 8.375 1.00 7.06 315 GLN A CA 1
ATOM 2147 C C . GLN A 1 283 ? -19.338 -34.281 9.520 0.50 5.39 315 GLN A C 1
ATOM 2148 O O . GLN A 1 283 ? -20.159 -34.326 10.388 1.00 8.65 315 GLN A O 1
ATOM 2154 N N . THR A 1 284 ? -18.334 -35.128 9.435 1.00 7.50 316 THR A N 1
ATOM 2155 C CA . THR A 1 284 ? -17.999 -36.061 10.543 1.00 7.26 316 THR A CA 1
ATOM 2156 C C . THR A 1 284 ? -17.524 -35.310 11.801 1.00 7.58 316 THR A C 1
ATOM 2157 O O . THR A 1 284 ? -17.905 -35.619 12.888 1.00 7.96 316 THR A O 1
ATOM 2161 N N . ILE A 1 285 ? -16.734 -34.294 11.596 1.00 7.54 317 ILE A N 1
ATOM 2162 C CA . ILE A 1 285 ? -16.279 -33.445 12.686 1.00 7.36 317 ILE A CA 1
ATOM 2163 C C . ILE A 1 285 ? -17.511 -32.801 13.354 1.00 7.70 317 ILE A C 1
ATOM 2164 O O . ILE A 1 285 ? -17.653 -32.800 14.546 1.00 8.83 317 ILE A O 1
ATOM 2169 N N . ARG A 1 286 ? -18.399 -32.287 12.515 1.00 8.07 318 ARG A N 1
ATOM 2170 C CA . ARG A 1 286 ? -19.568 -31.552 12.980 1.00 8.28 318 ARG A CA 1
ATOM 2171 C C . ARG A 1 286 ? -20.417 -32.451 13.848 1.00 7.88 318 ARG A C 1
ATOM 2172 O O . ARG A 1 286 ? -20.862 -32.083 14.894 1.00 9.24 318 ARG A O 1
ATOM 2180 N N . GLU A 1 287 ? -20.615 -33.644 13.379 1.00 8.05 319 GLU A N 1
ATOM 2181 C CA . GLU A 1 287 ? -21.409 -34.622 14.112 1.00 8.70 319 GLU A CA 1
ATOM 2182 C C . GLU A 1 287 ? -20.765 -35.053 15.422 1.00 8.43 319 GLU A C 1
ATOM 2183 O O . GLU A 1 287 ? -21.395 -35.102 16.421 1.00 9.32 319 GLU A O 1
ATOM 2189 N N . MET A 1 288 ? -19.487 -35.361 15.385 1.00 8.29 320 MET A N 1
ATOM 2190 C CA . MET A 1 288 ? -18.767 -35.771 16.583 1.00 8.36 320 MET A CA 1
ATOM 2191 C C . MET A 1 288 ? -18.708 -34.664 17.587 1.00 8.29 320 MET A C 1
ATOM 2192 O O . MET A 1 288 ? -18.808 -34.957 18.740 1.00 9.57 320 MET A O 1
ATOM 2197 N N . TYR A 1 289 ? -18.538 -33.453 17.162 1.00 8.47 321 TYR A N 1
ATOM 2198 C CA . TYR A 1 289 ? -18.487 -32.305 18.060 1.00 8.78 321 TYR A CA 1
ATOM 2199 C C . TYR A 1 289 ? -19.833 -32.171 18.764 1.00 9.29 321 TYR A C 1
ATOM 2200 O O . TYR A 1 289 ? -19.899 -32.021 19.950 1.00 10.60 321 TYR A O 1
ATOM 2209 N N . ALA A 1 290 ? -20.926 -32.305 18.037 1.00 9.51 322 ALA A N 1
ATOM 2210 C CA . ALA A 1 290 ? -22.257 -32.219 18.637 1.00 9.90 322 ALA A CA 1
ATOM 2211 C C . ALA A 1 290 ? -22.495 -33.372 19.584 1.00 10.07 322 ALA A C 1
ATOM 2212 O O . ALA A 1 290 ? -22.987 -33.170 20.677 1.00 12.09 322 ALA A O 1
ATOM 2214 N N . LEU A 1 291 ? -22.158 -34.581 19.208 1.00 10.01 323 LEU A N 1
ATOM 2215 C CA . LEU A 1 291 ? -22.381 -35.747 20.033 1.00 10.54 323 LEU A CA 1
ATOM 2216 C C . LEU A 1 291 ? -21.570 -35.756 21.339 1.00 11.42 323 LEU A C 1
ATOM 2217 O O . LEU A 1 291 ? -21.901 -36.459 22.264 1.00 13.19 323 LEU A O 1
ATOM 2222 N N . THR A 1 292 ? -20.490 -35.026 21.335 1.00 10.89 324 THR A N 1
ATOM 2223 C CA . THR A 1 292 ? -19.628 -34.906 22.495 1.00 10.94 324 THR A CA 1
ATOM 2224 C C . THR A 1 292 ? -19.805 -33.543 23.202 1.00 11.20 324 THR A C 1
ATOM 2225 O O . THR A 1 292 ? -19.008 -33.217 24.102 1.00 12.91 324 THR A O 1
ATOM 2229 N N . GLN A 1 293 ? -20.800 -32.766 22.815 1.00 12.32 325 GLN A N 1
ATOM 2230 C CA . GLN A 1 293 ? -21.122 -31.521 23.463 1.00 13.59 325 GLN A CA 1
ATOM 2231 C C . GLN A 1 293 ? -19.960 -30.541 23.403 1.00 12.81 325 GLN A C 1
ATOM 2232 O O . GLN A 1 293 ? -19.876 -29.641 24.274 1.00 15.88 325 GLN A O 1
ATOM 2238 N N . GLY A 1 294 ? -19.092 -30.626 22.429 1.00 11.90 326 GLY A N 1
ATOM 2239 C CA . GLY A 1 294 ? -17.939 -29.782 22.339 1.00 14.24 326 GLY A CA 1
ATOM 2240 C C . GLY A 1 294 ? -16.913 -29.989 23.457 1.00 15.85 326 GLY A C 1
ATOM 2241 O O . GLY A 1 294 ? -16.028 -29.118 23.475 1.00 18.69 326 GLY A O 1
ATOM 2242 N N . ARG A 1 295 ? -17.034 -31.047 24.176 1.00 17.71 327 ARG A N 1
ATOM 2243 C CA . ARG A 1 295 ? -16.077 -31.249 25.330 1.00 21.08 327 ARG A CA 1
ATOM 2244 C C . ARG A 1 295 ? -14.900 -31.999 24.957 1.00 17.16 327 ARG A C 1
ATOM 2245 O O . ARG A 1 295 ? -14.082 -32.242 25.896 1.00 19.33 327 ARG A O 1
ATOM 2253 N N . VAL A 1 296 ? -14.810 -32.549 23.769 1.00 14.93 328 VAL A N 1
ATOM 2254 C CA . VAL A 1 296 ? -13.700 -33.419 23.346 1.00 14.29 328 VAL A CA 1
ATOM 2255 C C . VAL A 1 296 ? -12.966 -32.820 22.246 1.00 12.82 328 VAL A C 1
ATOM 2256 O O . VAL A 1 296 ? -13.520 -32.666 21.106 1.00 13.92 328 VAL A O 1
ATOM 2260 N N . PRO A 1 297 ? -11.693 -32.402 22.370 1.00 11.49 329 PRO A N 1
ATOM 2261 C CA . PRO A 1 297 ? -10.963 -31.789 21.296 1.00 10.53 329 PRO A CA 1
ATOM 2262 C C . PRO A 1 297 ? -10.920 -32.737 20.084 1.00 9.34 329 PRO A C 1
ATOM 2263 O O . PRO A 1 297 ? -10.720 -33.897 20.173 1.00 9.84 329 PRO A O 1
ATOM 2267 N N . ILE A 1 298 ? -11.073 -32.051 18.918 1.00 8.65 330 ILE A N 1
ATOM 2268 C CA . ILE A 1 298 ? -11.020 -32.706 17.633 1.00 8.24 330 ILE A CA 1
ATOM 2269 C C . ILE A 1 298 ? -9.901 -32.147 16.790 1.00 7.87 330 ILE A C 1
ATOM 2270 O O . ILE A 1 298 ? -9.762 -30.942 16.642 1.00 8.62 330 ILE A O 1
ATOM 2275 N N . ILE A 1 299 ? -9.111 -33.032 16.187 1.00 8.13 331 ILE A N 1
ATOM 2276 C CA . ILE A 1 299 ? -8.146 -32.692 15.129 1.00 7.68 331 ILE A CA 1
ATOM 2277 C C . ILE A 1 299 ? -8.850 -33.038 13.808 1.00 7.69 331 ILE A C 1
ATOM 2278 O O . ILE A 1 299 ? -9.195 -34.211 13.579 1.00 8.22 331 ILE A O 1
ATOM 2283 N N . GLY A 1 300 ? -9.101 -32.031 12.996 1.00 7.30 332 GLY A N 1
ATOM 2284 C CA . GLY A 1 300 ? -9.834 -32.202 11.768 1.00 7.82 332 GLY A CA 1
ATOM 2285 C C . GLY A 1 300 ? -8.943 -32.413 10.580 1.00 7.33 332 GLY A C 1
ATOM 2286 O O . GLY A 1 300 ? -7.991 -31.662 10.384 1.00 8.47 332 GLY A O 1
ATOM 2287 N N . VAL A 1 301 ? -9.249 -33.424 9.760 1.00 6.81 333 VAL A N 1
ATOM 2288 C CA A VAL A 1 301 ? -8.363 -33.922 8.719 0.50 7.18 333 VAL A CA 1
ATOM 2289 C CA B VAL A 1 301 ? -8.319 -33.736 8.677 0.50 6.72 333 VAL A CA 1
ATOM 2290 C C . VAL A 1 301 ? -9.167 -34.448 7.569 1.00 6.74 333 VAL A C 1
ATOM 2291 O O . VAL A 1 301 ? -10.143 -35.141 7.801 1.00 7.57 333 VAL A O 1
ATOM 2298 N N . GLY A 1 302 ? -8.771 -34.134 6.341 1.00 7.24 334 GLY A N 1
ATOM 2299 C CA . GLY A 1 302 ? -9.377 -34.672 5.143 1.00 7.19 334 GLY A CA 1
ATOM 2300 C C . GLY A 1 302 ? -9.636 -33.549 4.175 1.00 6.78 334 GLY A C 1
ATOM 2301 O O . GLY A 1 302 ? -10.512 -32.712 4.366 1.00 8.02 334 GLY A O 1
ATOM 2302 N N . GLY A 1 303 ? -8.857 -33.516 3.082 1.00 6.88 335 GLY A N 1
ATOM 2303 C CA . GLY A 1 303 ? -9.086 -32.552 2.039 1.00 7.56 335 GLY A CA 1
ATOM 2304 C C . GLY A 1 303 ? -8.839 -31.109 2.343 1.00 7.93 335 GLY A C 1
ATOM 2305 O O . GLY A 1 303 ? -9.395 -30.246 1.659 1.00 9.58 335 GLY A O 1
ATOM 2306 N N . VAL A 1 304 ? -7.930 -30.793 3.250 1.00 8.35 336 VAL A N 1
ATOM 2307 C CA . VAL A 1 304 ? -7.538 -29.416 3.487 1.00 8.36 336 VAL A CA 1
ATOM 2308 C C . VAL A 1 304 ? -6.410 -28.978 2.532 1.00 8.48 336 VAL A C 1
ATOM 2309 O O . VAL A 1 304 ? -5.361 -29.516 2.523 1.00 8.70 336 VAL A O 1
ATOM 2313 N N . SER A 1 305 ? -6.737 -27.972 1.737 1.00 9.18 337 SER A N 1
ATOM 2314 C CA . SER A 1 305 ? -5.818 -27.324 0.790 1.00 11.52 337 SER A CA 1
ATOM 2315 C C . SER A 1 305 ? -5.779 -25.803 0.852 1.00 9.98 337 SER A C 1
ATOM 2316 O O . SER A 1 305 ? -5.048 -25.208 0.162 1.00 13.78 337 SER A O 1
ATOM 2319 N N . SER A 1 306 ? -6.615 -25.188 1.658 1.00 9.24 338 SER A N 1
ATOM 2320 C CA . SER A 1 306 ? -6.757 -23.759 1.734 1.00 9.32 338 SER A CA 1
ATOM 2321 C C . SER A 1 306 ? -7.166 -23.324 3.143 1.00 9.02 338 SER A C 1
ATOM 2322 O O . SER A 1 306 ? -7.609 -24.086 3.941 1.00 9.14 338 SER A O 1
ATOM 2325 N N . GLY A 1 307 ? -7.064 -22.048 3.363 1.00 9.83 339 GLY A N 1
ATOM 2326 C CA . GLY A 1 307 ? -7.556 -21.462 4.580 1.00 10.72 339 GLY A CA 1
ATOM 2327 C C . GLY A 1 307 ? -9.052 -21.648 4.798 1.00 9.85 339 GLY A C 1
ATOM 2328 O O . GLY A 1 307 ? -9.499 -21.905 5.882 1.00 9.48 339 GLY A O 1
ATOM 2329 N N . GLN A 1 308 ? -9.838 -21.545 3.712 1.00 9.41 340 GLN A N 1
ATOM 2330 C CA . GLN A 1 308 ? -11.276 -21.823 3.821 1.00 8.77 340 GLN A CA 1
ATOM 2331 C C . GLN A 1 308 ? -11.498 -23.213 4.298 1.00 8.10 340 GLN A C 1
ATOM 2332 O O . GLN A 1 308 ? -12.331 -23.500 5.154 1.00 8.68 340 GLN A O 1
ATOM 2338 N N . ASP A 1 309 ? -10.774 -24.176 3.708 1.00 8.33 341 ASP A N 1
ATOM 2339 C CA . ASP A 1 309 ? -10.949 -25.561 4.103 1.00 7.90 341 ASP A CA 1
ATOM 2340 C C . ASP A 1 309 ? -10.664 -25.741 5.589 1.00 7.88 341 ASP A C 1
ATOM 2341 O O . ASP A 1 309 ? -11.391 -26.437 6.325 1.00 8.24 341 ASP A O 1
ATOM 2346 N N . ALA A 1 310 ? -9.578 -25.145 6.054 1.00 8.37 342 ALA A N 1
ATOM 2347 C CA . ALA A 1 310 ? -9.213 -25.253 7.473 1.00 8.55 342 ALA A CA 1
ATOM 2348 C C . ALA A 1 310 ? -10.273 -24.592 8.358 1.00 8.09 342 ALA A C 1
ATOM 2349 O O . ALA A 1 310 ? -10.668 -25.184 9.352 1.00 8.64 342 ALA A O 1
ATOM 2351 N N . LEU A 1 311 ? -10.732 -23.407 7.992 1.00 8.41 343 LEU A N 1
ATOM 2352 C CA . LEU A 1 311 ? -11.710 -22.716 8.812 1.00 9.37 343 LEU A CA 1
ATOM 2353 C C . LEU A 1 311 ? -13.024 -23.425 8.856 1.00 8.39 343 LEU A C 1
ATOM 2354 O O . LEU A 1 311 ? -13.695 -23.452 9.875 1.00 9.00 343 LEU A O 1
ATOM 2359 N N . GLU A 1 312 ? -13.427 -24.086 7.741 1.00 8.00 344 GLU A N 1
ATOM 2360 C CA . GLU A 1 312 ? -14.661 -24.828 7.808 1.00 8.19 344 GLU A CA 1
ATOM 2361 C C . GLU A 1 312 ? -14.575 -25.933 8.845 1.00 8.42 344 GLU A C 1
ATOM 2362 O O . GLU A 1 312 ? -15.540 -26.215 9.557 1.00 8.87 344 GLU A O 1
ATOM 2368 N N . LYS A 1 313 ? -13.436 -26.604 8.908 1.00 7.93 345 LYS A N 1
ATOM 2369 C CA . LYS A 1 313 ? -13.259 -27.650 9.895 1.00 8.28 345 LYS A CA 1
ATOM 2370 C C . LYS A 1 313 ? -13.221 -27.091 11.326 1.00 7.93 345 LYS A C 1
ATOM 2371 O O . LYS A 1 313 ? -13.844 -27.697 12.218 1.00 8.42 345 LYS A O 1
ATOM 2377 N N . ILE A 1 314 ? -12.538 -25.982 11.509 1.00 8.25 346 ILE A N 1
ATOM 2378 C CA . ILE A 1 314 ? -12.499 -25.328 12.836 1.00 8.62 346 ILE A CA 1
ATOM 2379 C C . ILE A 1 314 ? -13.872 -24.925 13.262 1.00 8.98 346 ILE A C 1
ATOM 2380 O O . ILE A 1 314 ? -14.312 -25.238 14.395 1.00 9.42 346 ILE A O 1
ATOM 2385 N N . ARG A 1 315 ? -14.633 -24.257 12.403 1.00 9.26 347 ARG A N 1
ATOM 2386 C CA A ARG A 1 315 ? -15.959 -23.810 12.725 0.50 9.82 347 ARG A CA 1
ATOM 2387 C CA B ARG A 1 315 ? -16.007 -23.821 12.781 0.50 10.17 347 ARG A CA 1
ATOM 2388 C C . ARG A 1 315 ? -16.897 -24.979 13.041 1.00 9.68 347 ARG A C 1
ATOM 2389 O O . ARG A 1 315 ? -17.825 -24.871 13.830 1.00 11.05 347 ARG A O 1
ATOM 2404 N N . ALA A 1 316 ? -16.669 -26.132 12.360 1.00 9.04 348 ALA A N 1
ATOM 2405 C CA . ALA A 1 316 ? -17.443 -27.315 12.597 1.00 9.28 348 ALA A CA 1
ATOM 2406 C C . ALA A 1 316 ? -17.113 -28.023 13.918 1.00 9.22 348 ALA A C 1
ATOM 2407 O O . ALA A 1 316 ? -17.855 -28.892 14.331 1.00 9.81 348 ALA A O 1
ATOM 2409 N N . GLY A 1 317 ? -15.968 -27.656 14.504 1.00 9.33 349 GLY A N 1
ATOM 2410 C CA . GLY A 1 317 ? -15.586 -28.200 15.820 1.00 9.78 349 GLY A CA 1
ATOM 2411 C C . GLY A 1 317 ? -14.161 -28.585 15.959 1.00 9.06 349 GLY A C 1
ATOM 2412 O O . GLY A 1 317 ? -13.807 -29.026 17.091 1.00 10.45 349 GLY A O 1
ATOM 2413 N N . ALA A 1 318 ? -13.296 -28.489 14.974 1.00 8.86 350 ALA A N 1
ATOM 2414 C CA . ALA A 1 318 ? -11.899 -28.854 15.132 1.00 8.66 350 ALA A CA 1
ATOM 2415 C C . ALA A 1 318 ? -11.127 -27.733 15.868 1.00 8.41 350 ALA A C 1
ATOM 2416 O O . ALA A 1 318 ? -11.211 -26.561 15.550 1.00 9.95 350 ALA A O 1
ATOM 2418 N N . SER A 1 319 ? -10.264 -28.171 16.806 1.00 8.65 351 SER A N 1
ATOM 2419 C CA . SER A 1 319 ? -9.334 -27.306 17.471 1.00 9.41 351 SER A CA 1
ATOM 2420 C C . SER A 1 319 ? -8.008 -27.114 16.691 1.00 9.05 351 SER A C 1
ATOM 2421 O O . SER A 1 319 ? -7.337 -26.138 16.838 1.00 10.74 351 SER A O 1
ATOM 2424 N N . LEU A 1 320 ? -7.669 -28.160 15.905 1.00 8.33 352 LEU A N 1
ATOM 2425 C CA . LEU A 1 320 ? -6.481 -28.241 15.115 1.00 8.22 352 LEU A CA 1
ATOM 2426 C C . LEU A 1 320 ? -6.876 -28.916 13.777 1.00 8.13 352 LEU A C 1
ATOM 2427 O O . LEU A 1 320 ? -7.912 -29.589 13.760 1.00 8.17 352 LEU A O 1
ATOM 2432 N N . VAL A 1 321 ? -6.073 -28.746 12.752 1.00 7.64 353 VAL A N 1
ATOM 2433 C CA . VAL A 1 321 ? -6.292 -29.447 11.502 1.00 7.69 353 VAL A CA 1
ATOM 2434 C C . VAL A 1 321 ? -4.991 -30.125 11.083 1.00 7.59 353 VAL A C 1
ATOM 2435 O O . VAL A 1 321 ? -3.916 -29.776 11.535 1.00 9.09 353 VAL A O 1
ATOM 2439 N N . GLN A 1 322 ? -5.118 -31.127 10.209 1.00 7.60 354 GLN A N 1
ATOM 2440 C CA . GLN A 1 322 ? -3.965 -31.721 9.568 1.00 7.48 354 GLN A CA 1
ATOM 2441 C C . GLN A 1 322 ? -4.213 -31.785 8.052 1.00 7.31 354 GLN A C 1
ATOM 2442 O O . GLN A 1 322 ? -5.362 -31.750 7.601 1.00 8.01 354 GLN A O 1
ATOM 2448 N N . LEU A 1 323 ? -3.139 -31.956 7.316 1.00 7.56 355 LEU A N 1
ATOM 2449 C CA . LEU A 1 323 ? -3.206 -32.249 5.901 1.00 7.79 355 LEU A CA 1
ATOM 2450 C C . LEU A 1 323 ? -2.087 -33.216 5.538 1.00 7.71 355 LEU A C 1
ATOM 2451 O O . LEU A 1 323 ? -1.065 -33.291 6.183 1.00 8.15 355 LEU A O 1
ATOM 2456 N N . TYR A 1 324 ? -2.317 -33.933 4.430 1.00 7.98 356 TYR A N 1
ATOM 2457 C CA . TYR A 1 324 ? -1.297 -34.701 3.787 1.00 7.95 356 TYR A CA 1
ATOM 2458 C C . TYR A 1 324 ? -1.415 -34.534 2.271 1.00 8.00 356 TYR A C 1
ATOM 2459 O O . TYR A 1 324 ? -0.529 -34.013 1.611 1.00 8.68 356 TYR A O 1
ATOM 2468 N N . THR A 1 325 ? -2.536 -34.974 1.694 1.00 7.57 357 THR A N 1
ATOM 2469 C CA . THR A 1 325 ? -2.669 -35.082 0.259 1.00 7.74 357 THR A CA 1
ATOM 2470 C C . THR A 1 325 ? -2.332 -33.760 -0.466 1.00 8.26 357 THR A C 1
ATOM 2471 O O . THR A 1 325 ? -1.701 -33.774 -1.510 1.00 9.09 357 THR A O 1
ATOM 2475 N N . ALA A 1 326 ? -2.755 -32.618 0.070 1.00 8.27 358 ALA A N 1
ATOM 2476 C CA . ALA A 1 326 ? -2.461 -31.365 -0.578 1.00 9.70 358 ALA A CA 1
ATOM 2477 C C . ALA A 1 326 ? -0.990 -31.150 -0.760 1.00 10.52 358 ALA A C 1
ATOM 2478 O O . ALA A 1 326 ? -0.567 -30.477 -1.714 1.00 11.83 358 ALA A O 1
ATOM 2480 N N . LEU A 1 327 ? -0.154 -31.601 0.194 1.00 10.13 359 LEU A N 1
ATOM 2481 C CA . LEU A 1 327 ? 1.281 -31.439 0.068 1.00 11.82 359 LEU A CA 1
ATOM 2482 C C . LEU A 1 327 ? 1.793 -32.160 -1.150 1.00 12.92 359 LEU A C 1
ATOM 2483 O O . LEU A 1 327 ? 2.774 -31.727 -1.750 1.00 13.72 359 LEU A O 1
ATOM 2488 N N . THR A 1 328 ? 1.172 -33.298 -1.497 1.00 14.41 360 THR A N 1
ATOM 2489 C CA . THR A 1 328 ? 1.619 -34.059 -2.651 1.00 16.10 360 THR A CA 1
ATOM 2490 C C . THR A 1 328 ? 1.310 -33.422 -3.973 1.00 17.61 360 THR A C 1
ATOM 2491 O O . THR A 1 328 ? 1.972 -33.6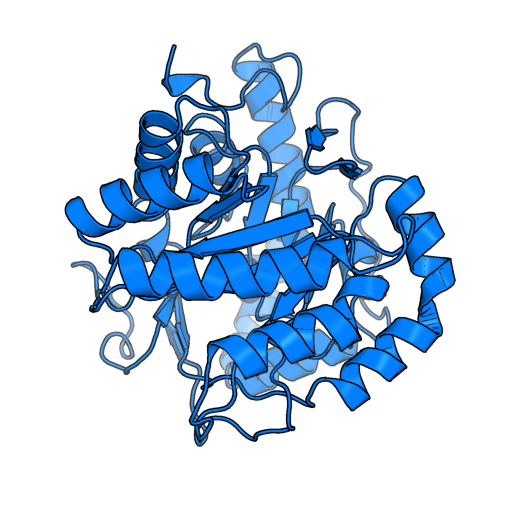90 -4.989 1.00 22.81 360 THR A O 1
ATOM 2495 N N . PHE A 1 329 ? 0.357 -32.504 -4.007 1.00 16.43 361 PHE A N 1
ATOM 2496 C CA . PHE A 1 329 ? -0.018 -31.777 -5.192 1.00 18.27 361 PHE A CA 1
ATOM 2497 C C . PHE A 1 329 ? 0.618 -30.400 -5.275 1.00 18.89 361 PHE A C 1
ATOM 2498 O O . PHE A 1 329 ? 1.053 -30.001 -6.329 1.00 25.68 361 PHE A O 1
ATOM 2506 N N . TRP A 1 330 ? 0.724 -29.686 -4.142 1.00 17.08 362 TRP A N 1
ATOM 2507 C CA A TRP A 1 330 ? 1.169 -28.334 -4.182 0.50 16.38 362 TRP A CA 1
ATOM 2508 C CA B TRP A 1 330 ? 1.069 -28.253 -4.019 0.50 17.44 362 TRP A CA 1
ATOM 2509 C C . TRP A 1 330 ? 2.517 -28.110 -3.554 1.00 16.63 362 TRP A C 1
ATOM 2510 O O . TRP A 1 330 ? 3.108 -27.038 -3.767 1.00 18.55 362 TRP A O 1
ATOM 2531 N N . GLY A 1 331 ? 3.077 -29.084 -2.873 1.00 15.31 363 GLY A N 1
ATOM 2532 C CA . GLY A 1 331 ? 4.383 -29.008 -2.264 1.00 16.32 363 GLY A CA 1
ATOM 2533 C C . GLY A 1 331 ? 4.375 -28.181 -1.012 1.00 15.41 363 GLY A C 1
ATOM 2534 O O . GLY A 1 331 ? 3.320 -27.705 -0.530 1.00 14.20 363 GLY A O 1
ATOM 2535 N N . PRO A 1 332 ? 5.569 -27.998 -0.423 1.00 15.97 364 PRO A N 1
ATOM 2536 C CA . PRO A 1 332 ? 5.694 -27.238 0.796 1.00 16.43 364 PRO A CA 1
ATOM 2537 C C . PRO A 1 332 ? 5.003 -25.904 0.931 1.00 15.33 364 PRO A C 1
ATOM 2538 O O . PRO A 1 332 ? 4.538 -25.596 2.040 1.00 16.07 364 PRO A O 1
ATOM 2542 N N . PRO A 1 333 ? 4.875 -25.132 -0.164 1.00 15.51 365 PRO A N 1
ATOM 2543 C CA . PRO A 1 333 ? 4.219 -23.863 0.022 1.00 15.80 365 PRO A CA 1
ATOM 2544 C C . PRO A 1 333 ? 2.808 -23.941 0.529 1.00 15.09 365 PRO A C 1
ATOM 2545 O O . PRO A 1 333 ? 2.272 -22.921 0.966 1.00 15.62 365 PRO A O 1
ATOM 2549 N N . VAL A 1 334 ? 2.148 -25.059 0.371 1.00 13.62 366 VAL A N 1
ATOM 2550 C CA . VAL A 1 334 ? 0.797 -25.153 0.807 1.00 12.94 366 VAL A CA 1
ATOM 2551 C C . VAL A 1 334 ? 0.619 -24.864 2.300 1.00 12.53 366 VAL A C 1
ATOM 2552 O O . VAL A 1 334 ? -0.422 -24.433 2.746 1.00 12.46 366 VAL A O 1
ATOM 2556 N N . VAL A 1 335 ? 1.641 -25.139 3.084 1.00 12.75 367 VAL A N 1
ATOM 2557 C CA . VAL A 1 335 ? 1.579 -24.993 4.539 1.00 12.61 367 VAL A CA 1
ATOM 2558 C C . VAL A 1 335 ? 1.391 -23.511 4.881 1.00 13.32 367 VAL A C 1
ATOM 2559 O O . VAL A 1 335 ? 0.439 -23.119 5.567 1.00 13.49 367 VAL A O 1
ATOM 2563 N N . GLY A 1 336 ? 2.290 -22.672 4.351 1.00 13.77 368 GLY A N 1
ATOM 2564 C CA . GLY A 1 336 ? 2.144 -21.270 4.563 1.00 14.27 368 GLY A CA 1
ATOM 2565 C C . GLY A 1 336 ? 0.900 -20.642 3.943 1.00 13.77 368 GLY A C 1
ATOM 2566 O O . GLY A 1 336 ? 0.321 -19.743 4.496 1.00 15.03 368 GLY A O 1
ATOM 2567 N N . LYS A 1 337 ? 0.504 -21.214 2.791 1.00 13.61 369 LYS A N 1
ATOM 2568 C CA . LYS A 1 337 ? -0.727 -20.759 2.127 1.00 14.13 369 LYS A CA 1
ATOM 2569 C C . LYS A 1 337 ? -1.951 -20.934 3.062 1.00 12.74 369 LYS A C 1
ATOM 2570 O O . LYS A 1 337 ? -2.721 -20.027 3.263 1.00 13.88 369 LYS A O 1
ATOM 2576 N N . VAL A 1 338 ? -2.084 -22.136 3.605 1.00 12.24 370 VAL A N 1
ATOM 2577 C CA . VAL A 1 338 ? -3.210 -22.440 4.469 1.00 11.82 370 VAL A CA 1
ATOM 2578 C C . VAL A 1 338 ? -3.193 -21.487 5.695 1.00 11.98 370 VAL A C 1
ATOM 2579 O O . VAL A 1 338 ? -4.219 -20.922 6.052 1.00 12.23 370 VAL A O 1
ATOM 2583 N N . LYS A 1 339 ? -2.004 -21.326 6.293 1.00 12.46 371 LYS A N 1
ATOM 2584 C CA . LYS A 1 339 ? -1.895 -20.464 7.452 1.00 12.82 371 LYS A CA 1
ATOM 2585 C C . LYS A 1 339 ? -2.226 -19.034 7.154 1.00 13.71 371 LYS A C 1
ATOM 2586 O O . LYS A 1 339 ? -2.954 -18.399 7.897 1.00 14.25 371 LYS A O 1
ATOM 2592 N N . ARG A 1 340 ? -1.672 -18.499 6.056 1.00 14.80 372 ARG A N 1
ATOM 2593 C CA . ARG A 1 340 ? -1.900 -17.127 5.712 1.00 16.06 372 ARG A CA 1
ATOM 2594 C C . ARG A 1 340 ? -3.416 -16.904 5.399 1.00 14.67 372 ARG A C 1
ATOM 2595 O O . ARG A 1 340 ? -4.017 -15.904 5.820 1.00 15.32 372 ARG A O 1
ATOM 2603 N N . GLU A 1 341 ? -3.987 -17.796 4.638 1.00 13.78 373 GLU A N 1
ATOM 2604 C CA . GLU A 1 341 ? -5.409 -17.664 4.270 1.00 13.52 373 GLU A CA 1
ATOM 2605 C C . GLU A 1 341 ? -6.304 -17.792 5.492 1.00 12.90 373 GLU A C 1
ATOM 2606 O O . GLU A 1 341 ? -7.289 -17.080 5.621 1.00 14.14 373 GLU A O 1
ATOM 2612 N N . LEU A 1 342 ? -5.978 -18.719 6.402 1.00 11.76 374 LEU A N 1
ATOM 2613 C CA . LEU A 1 342 ? -6.738 -18.877 7.623 1.00 12.03 374 LEU A CA 1
ATOM 2614 C C . LEU A 1 342 ? -6.707 -17.607 8.439 1.00 13.22 374 LEU A C 1
ATOM 2615 O O . LEU A 1 342 ? -7.718 -17.162 8.929 1.00 13.82 374 LEU A O 1
ATOM 2620 N N . GLU A 1 343 ? -5.507 -17.039 8.656 1.00 13.68 375 GLU A N 1
ATOM 2621 C CA . GLU A 1 343 ? -5.403 -15.801 9.396 1.00 15.83 375 GLU A CA 1
ATOM 2622 C C . GLU A 1 343 ? -6.307 -14.708 8.804 1.00 15.76 375 GLU A C 1
ATOM 2623 O O . GLU A 1 343 ? -7.015 -13.987 9.508 1.00 16.91 375 GLU A O 1
ATOM 2629 N N . ALA A 1 344 ? -6.256 -14.554 7.463 1.00 16.17 376 ALA A N 1
ATOM 2630 C CA . ALA A 1 344 ? -7.027 -13.552 6.782 1.00 16.43 376 ALA A CA 1
ATOM 2631 C C . ALA A 1 344 ? -8.511 -13.765 6.958 1.00 15.68 376 ALA A C 1
ATOM 2632 O O . ALA A 1 344 ? -9.282 -12.831 7.210 1.00 17.43 376 ALA A O 1
ATOM 2634 N N . LEU A 1 345 ? -8.961 -15.007 6.861 1.00 14.52 377 LEU A N 1
ATOM 2635 C CA . LEU A 1 345 ? -10.370 -15.335 7.056 1.00 14.90 377 LEU A CA 1
ATOM 2636 C C . LEU A 1 345 ? -10.851 -15.092 8.467 1.00 15.09 377 LEU A C 1
ATOM 2637 O O . LEU A 1 345 ? -11.981 -14.623 8.695 1.00 16.61 377 LEU A O 1
ATOM 2642 N N . LEU A 1 346 ? -10.025 -15.459 9.447 1.00 14.41 378 LEU A N 1
ATOM 2643 C CA . LEU A 1 346 ? -10.401 -15.198 10.845 1.00 15.09 378 LEU A CA 1
ATOM 2644 C C . LEU A 1 346 ? -10.623 -13.718 11.080 1.00 16.96 378 LEU A C 1
ATOM 2645 O O . LEU A 1 346 ? -11.642 -13.325 11.670 1.00 19.33 378 LEU A O 1
ATOM 2650 N N . LYS A 1 347 ? -9.746 -12.879 10.539 1.00 17.60 379 LYS A N 1
ATOM 2651 C CA . LYS A 1 347 ? -9.945 -11.456 10.702 1.00 19.77 379 LYS A CA 1
ATOM 2652 C C . LYS A 1 347 ? -11.210 -10.994 9.962 1.00 21.37 379 LYS A C 1
ATOM 2653 O O . LYS A 1 347 ? -12.025 -10.195 10.497 1.00 24.70 379 LYS A O 1
ATOM 2659 N N . GLU A 1 348 ? -11.407 -11.467 8.749 1.00 19.50 380 GLU A N 1
ATOM 2660 C CA . GLU A 1 348 ? -12.605 -11.022 7.993 1.00 20.97 380 GLU A CA 1
ATOM 2661 C C . GLU A 1 348 ? -13.909 -11.379 8.708 1.00 22.18 380 GLU A C 1
ATOM 2662 O O . GLU A 1 348 ? -14.918 -10.636 8.588 1.00 25.99 380 GLU A O 1
ATOM 2668 N N . GLN A 1 349 ? -13.936 -12.526 9.341 1.00 20.61 381 GLN A N 1
ATOM 2669 C CA . GLN A 1 349 ? -15.152 -13.058 9.983 1.00 21.54 381 GLN A CA 1
ATOM 2670 C C . GLN A 1 349 ? -15.238 -12.588 11.447 1.00 23.91 381 GLN A C 1
ATOM 2671 O O . GLN A 1 349 ? -16.149 -13.015 12.120 1.00 26.94 381 GLN A O 1
ATOM 2677 N N . GLY A 1 350 ? -14.308 -11.756 11.933 1.00 22.46 382 GLY A N 1
ATOM 2678 C CA . GLY A 1 350 ? -14.470 -11.187 13.202 1.00 26.43 382 GLY A CA 1
ATOM 2679 C C . GLY A 1 350 ? -13.970 -11.978 14.391 1.00 23.83 382 GLY A C 1
ATOM 2680 O O . GLY A 1 350 ? -14.298 -11.675 15.524 1.00 29.60 382 GLY A O 1
ATOM 2681 N N . PHE A 1 351 ? -13.185 -13.002 14.149 1.00 21.10 383 PHE A N 1
ATOM 2682 C CA . PHE A 1 351 ? -12.653 -13.829 15.166 1.00 20.95 383 PHE A CA 1
ATOM 2683 C C . PHE A 1 351 ? -11.384 -13.249 15.685 1.00 21.46 383 PHE A C 1
ATOM 2684 O O . PHE A 1 351 ? -10.501 -12.848 14.947 1.00 24.82 383 PHE A O 1
ATOM 2692 N N . GLY A 1 352 ? -11.205 -13.349 16.985 1.00 22.98 384 GLY A N 1
ATOM 2693 C CA . GLY A 1 352 ? -9.950 -12.927 17.615 1.00 24.45 384 GLY A CA 1
ATOM 2694 C C . GLY A 1 352 ? -8.764 -13.807 17.372 1.00 23.07 384 GLY A C 1
ATOM 2695 O O . GLY A 1 352 ? -7.590 -13.366 17.435 1.00 29.70 384 GLY A O 1
ATOM 2696 N N . GLY A 1 353 ? -9.015 -15.069 17.031 1.00 21.37 385 GLY A N 1
ATOM 2697 C CA . GLY A 1 353 ? -7.971 -16.036 16.870 1.00 22.04 385 GLY A CA 1
ATOM 2698 C C . GLY A 1 353 ? -8.681 -17.331 16.563 1.00 17.02 385 GLY A C 1
ATOM 2699 O O . GLY A 1 353 ? -9.943 -17.436 16.535 1.00 18.68 385 GLY A O 1
ATOM 2700 N N . VAL A 1 354 ? -7.878 -18.358 16.333 1.00 17.22 386 VAL A N 1
ATOM 2701 C CA . VAL A 1 354 ? -8.380 -19.725 16.095 1.00 16.95 386 VAL A CA 1
ATOM 2702 C C . VAL A 1 354 ? -9.336 -20.136 17.197 1.00 15.69 386 VAL A C 1
ATOM 2703 O O . VAL A 1 354 ? -10.397 -20.677 16.938 1.00 15.27 386 VAL A O 1
ATOM 2707 N N . THR A 1 355 ? -8.923 -19.876 18.425 1.00 15.18 387 THR A N 1
ATOM 2708 C CA . THR A 1 355 ? -9.670 -20.394 19.538 1.00 16.11 387 THR A CA 1
ATOM 2709 C C . THR A 1 355 ? -11.139 -19.962 19.520 1.00 16.07 387 THR A C 1
ATOM 2710 O O . THR A 1 355 ? -12.049 -20.717 19.808 1.00 17.15 387 THR A O 1
ATOM 2714 N N . ASP A 1 356 ? -11.344 -18.679 19.176 1.00 16.31 388 ASP A N 1
ATOM 2715 C CA A ASP A 1 356 ? -12.665 -18.124 19.111 0.50 16.55 388 ASP A CA 1
ATOM 2716 C CA B ASP A 1 356 ? -12.610 -18.016 19.076 0.50 16.93 388 ASP A CA 1
ATOM 2717 C C . ASP A 1 356 ? -13.531 -18.740 18.062 1.00 15.08 388 ASP A C 1
ATOM 2718 O O . ASP A 1 356 ? -14.774 -18.693 18.166 1.00 17.56 388 ASP A O 1
ATOM 2727 N N . ALA A 1 357 ? -12.952 -19.298 17.022 1.00 13.59 389 ALA A N 1
ATOM 2728 C CA . ALA A 1 357 ? -13.702 -19.928 15.894 1.00 13.43 389 ALA A CA 1
ATOM 2729 C C . ALA A 1 357 ? -14.043 -21.382 16.148 1.00 12.13 389 ALA A C 1
ATOM 2730 O O . ALA A 1 357 ? -14.880 -21.896 15.420 1.00 12.42 389 ALA A O 1
ATOM 2732 N N . ILE A 1 358 ? -13.422 -22.038 17.105 1.00 12.51 390 ILE A N 1
ATOM 2733 C CA . ILE A 1 358 ? -13.634 -23.471 17.295 1.00 12.46 390 ILE A CA 1
ATOM 2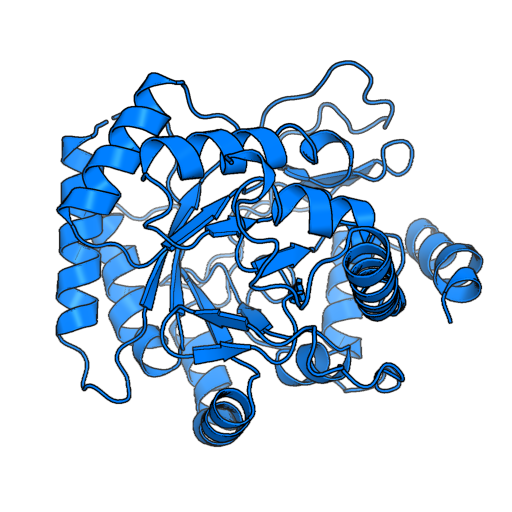734 C C . ILE A 1 358 ? -15.093 -23.712 17.610 1.00 13.26 390 ILE A C 1
ATOM 2735 O O . ILE A 1 358 ? -15.610 -23.228 18.608 1.00 14.62 390 ILE A O 1
ATOM 2740 N N . GLY A 1 359 ? -15.780 -24.482 16.784 1.00 11.71 391 GLY A N 1
ATOM 2741 C CA . GLY A 1 359 ? -17.167 -24.845 17.010 1.00 13.17 391 GLY A CA 1
ATOM 2742 C C . GLY A 1 359 ? -18.155 -23.771 16.752 1.00 14.98 391 GLY A C 1
ATOM 2743 O O . GLY A 1 359 ? -19.300 -23.857 17.103 1.00 15.80 391 GLY A O 1
ATOM 2744 N N . ALA A 1 360 ? -17.740 -22.653 16.135 1.00 21.00 392 ALA A N 1
ATOM 2745 C CA . ALA A 1 360 ? -18.583 -21.434 15.940 1.00 21.30 392 ALA A CA 1
ATOM 2746 C C . ALA A 1 360 ? -19.843 -21.752 15.138 1.00 19.60 392 ALA A C 1
ATOM 2747 O O . ALA A 1 360 ? -20.856 -21.076 15.355 1.00 21.16 392 ALA A O 1
ATOM 2749 N N . ASP A 1 361 ? -19.874 -22.764 14.290 1.00 17.05 393 ASP A N 1
ATOM 2750 C CA . ASP A 1 361 ? -21.090 -23.052 13.586 1.00 16.96 393 ASP A CA 1
ATOM 2751 C C . ASP A 1 361 ? -22.208 -23.500 14.541 1.00 20.04 393 ASP A C 1
ATOM 2752 O O . ASP A 1 361 ? -23.384 -23.487 14.147 1.00 22.70 393 ASP A O 1
ATOM 2757 N N . HIS A 1 362 ? -21.846 -24.067 15.664 1.00 20.15 394 HIS A N 1
ATOM 2758 C CA . HIS A 1 362 ? -22.799 -24.730 16.552 1.00 22.94 394 HIS A CA 1
ATOM 2759 C C . HIS A 1 362 ? -23.586 -23.742 17.415 1.00 28.20 394 HIS A C 1
ATOM 2760 O O . HIS A 1 362 ? -24.547 -24.099 17.996 1.00 36.15 394 HIS A O 1
ATOM 2767 N N . ARG A 1 363 ? -23.191 -22.515 17.379 1.00 29.60 395 ARG A N 1
ATOM 2768 C CA . ARG A 1 363 ? -23.794 -21.430 18.126 1.00 34.79 395 ARG A CA 1
ATOM 2769 C C . ARG A 1 363 ? -24.400 -20.391 17.197 1.00 43.15 395 ARG A C 1
ATOM 2770 O O . ARG A 1 363 ? -23.687 -19.783 16.421 1.00 42.01 395 ARG A O 1
#